Protein AF-A0A537YKY7-F1 (afdb_monomer)

Structure (mmCIF, N/CA/C/O backbone):
data_AF-A0A537YKY7-F1
#
_entry.id   AF-A0A537YKY7-F1
#
loop_
_atom_site.group_PDB
_atom_site.id
_atom_site.type_symbol
_atom_site.label_atom_id
_atom_site.label_alt_id
_atom_site.label_comp_id
_atom_site.label_asym_id
_atom_site.label_entity_id
_atom_site.label_seq_id
_atom_site.pdbx_PDB_ins_code
_atom_site.Cartn_x
_atom_site.Cartn_y
_atom_site.Cartn_z
_atom_site.occupancy
_atom_site.B_iso_or_equiv
_atom_site.auth_seq_id
_atom_site.auth_comp_id
_atom_site.auth_asym_id
_atom_site.auth_atom_id
_atom_site.pdbx_PDB_model_num
ATOM 1 N N . MET A 1 1 ? 6.673 -60.041 33.353 1.00 47.44 1 MET A N 1
ATOM 2 C CA . MET A 1 1 ? 6.990 -58.921 34.265 1.00 47.44 1 MET A CA 1
ATOM 3 C C . MET A 1 1 ? 6.409 -57.655 33.664 1.00 47.44 1 MET A C 1
ATOM 5 O O . MET A 1 1 ? 7.013 -57.055 32.786 1.00 47.44 1 MET A O 1
ATOM 9 N N . ASP A 1 2 ? 5.192 -57.338 34.095 1.00 49.44 2 ASP A N 1
ATOM 10 C CA . ASP A 1 2 ? 4.418 -56.151 33.739 1.00 49.44 2 ASP A CA 1
ATOM 11 C C . ASP A 1 2 ? 5.009 -54.864 34.317 1.00 49.44 2 ASP A C 1
ATOM 13 O O . ASP A 1 2 ? 5.257 -54.788 35.520 1.00 49.44 2 ASP A O 1
ATOM 17 N N . LYS A 1 3 ? 5.137 -53.839 33.467 1.00 57.22 3 LYS A N 1
ATOM 18 C CA . LYS A 1 3 ? 5.002 -52.399 33.770 1.00 57.22 3 LYS A CA 1
ATOM 19 C C . LYS A 1 3 ? 4.551 -51.766 32.444 1.00 57.22 3 LYS A C 1
ATOM 21 O O . LYS A 1 3 ? 5.267 -51.874 31.461 1.00 57.22 3 LYS A O 1
ATOM 26 N N . GLY A 1 4 ? 3.369 -51.193 32.265 1.00 45.91 4 GLY A N 1
ATOM 27 C CA . GLY A 1 4 ? 2.583 -50.365 33.167 1.00 45.91 4 GLY A CA 1
ATOM 28 C C . GLY A 1 4 ? 2.356 -49.023 32.457 1.00 45.91 4 GLY A C 1
ATOM 29 O O . GLY A 1 4 ? 3.301 -48.263 32.286 1.00 45.91 4 GLY A O 1
ATOM 30 N N . PHE A 1 5 ? 1.116 -48.827 31.990 1.00 51.34 5 PHE A N 1
ATOM 31 C CA . PHE A 1 5 ? 0.381 -47.610 31.577 1.00 51.34 5 PHE A CA 1
ATOM 32 C C . PHE A 1 5 ? 1.013 -46.252 32.001 1.00 51.34 5 PHE A C 1
ATOM 34 O O . PHE A 1 5 ? 1.628 -46.166 33.052 1.00 51.34 5 PHE A O 1
ATOM 41 N N . VAL A 1 6 ? 0.888 -45.125 31.278 1.00 52.56 6 VAL A N 1
ATOM 42 C CA . VAL A 1 6 ? -0.351 -44.327 31.144 1.00 52.56 6 VAL A CA 1
ATOM 43 C C . VAL A 1 6 ? -0.286 -43.392 29.918 1.00 52.56 6 VAL A C 1
ATOM 45 O O . VAL A 1 6 ? 0.578 -42.521 29.832 1.00 52.56 6 VAL A O 1
ATOM 48 N N . ARG A 1 7 ? -1.276 -43.486 29.019 1.00 58.72 7 ARG A N 1
ATOM 49 C CA . ARG A 1 7 ? -1.667 -42.397 28.102 1.00 58.72 7 ARG A CA 1
ATOM 50 C C . ARG A 1 7 ? -2.730 -41.545 28.798 1.00 58.72 7 ARG A C 1
ATOM 52 O O . ARG A 1 7 ? -3.766 -42.081 29.177 1.00 58.72 7 ARG A O 1
ATOM 59 N N . ARG A 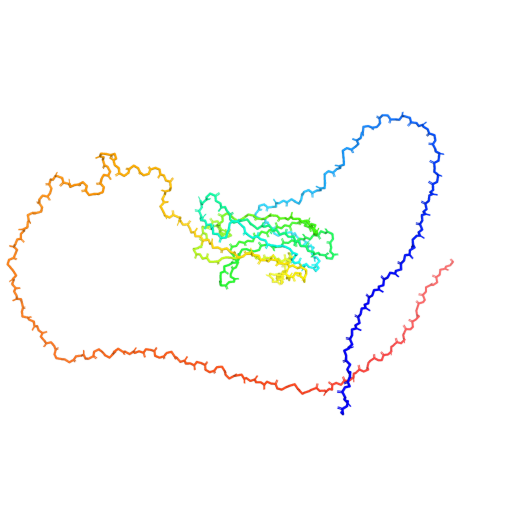1 8 ? -2.514 -40.235 28.950 1.00 59.28 8 ARG A N 1
ATOM 60 C CA . ARG A 1 8 ? -3.584 -39.300 29.341 1.00 59.28 8 ARG A CA 1
ATOM 61 C C . ARG A 1 8 ? -4.133 -38.610 28.099 1.00 59.28 8 ARG A C 1
ATOM 63 O O . ARG A 1 8 ? -3.498 -37.730 27.532 1.00 59.28 8 ARG A O 1
ATOM 70 N N . SER A 1 9 ? -5.314 -39.067 27.701 1.00 51.62 9 SER A N 1
ATOM 71 C CA . SER A 1 9 ? -6.257 -38.360 26.842 1.00 51.62 9 SER A CA 1
ATOM 72 C C . SER A 1 9 ? -7.052 -37.396 27.725 1.00 51.62 9 SER A C 1
ATOM 74 O O . SER A 1 9 ? -7.515 -37.812 28.786 1.00 51.62 9 SER A O 1
ATOM 76 N N . VAL A 1 10 ? -7.222 -36.137 27.322 1.00 57.84 10 VAL A N 1
ATOM 77 C CA . VAL A 1 10 ? -8.243 -35.254 27.908 1.00 57.84 10 VAL A CA 1
ATOM 78 C C . VAL A 1 10 ? -9.035 -34.649 26.761 1.00 57.84 10 VAL A C 1
ATOM 80 O O . VAL A 1 10 ? -8.631 -33.674 26.133 1.00 57.84 10 VAL A O 1
ATOM 83 N N . ALA A 1 11 ? -10.161 -35.301 26.487 1.00 49.81 11 ALA A N 1
ATOM 84 C CA . ALA A 1 11 ? -11.308 -34.714 25.829 1.00 49.81 11 ALA A CA 1
ATOM 85 C C . ALA A 1 11 ? -11.934 -33.686 26.784 1.00 49.81 11 ALA A C 1
ATOM 87 O O . ALA A 1 11 ? -12.179 -33.989 27.950 1.00 49.81 11 ALA A O 1
ATOM 88 N N . GLY A 1 12 ? -12.174 -32.475 26.289 1.00 46.50 12 GLY A N 1
ATOM 89 C CA . GLY A 1 12 ? -12.888 -31.416 26.995 1.00 46.50 12 GLY A CA 1
ATOM 90 C C . GLY A 1 12 ? -14.087 -30.987 26.168 1.00 46.50 12 GLY A C 1
ATOM 91 O O . GLY A 1 12 ? -14.031 -29.997 25.449 1.00 46.50 12 GLY A O 1
ATOM 92 N N . GLN A 1 13 ? -15.140 -31.793 26.236 1.00 53.16 13 GLN A N 1
ATOM 93 C CA . GLN A 1 13 ? -16.452 -31.556 25.652 1.00 53.16 13 GLN A CA 1
ATOM 94 C C . GLN A 1 13 ? -17.290 -30.808 26.696 1.00 53.16 13 GLN A C 1
ATOM 96 O O . GLN A 1 13 ? -17.612 -31.375 27.737 1.00 53.16 13 GLN A O 1
ATOM 101 N N . ILE A 1 14 ? -17.616 -29.538 26.446 1.00 55.12 14 ILE A N 1
ATOM 102 C CA . ILE A 1 14 ? -18.583 -28.783 27.254 1.00 55.12 14 ILE A CA 1
ATOM 103 C C . ILE A 1 14 ? -19.787 -28.484 26.364 1.00 55.12 14 ILE A C 1
ATOM 105 O O . ILE A 1 14 ? -19.780 -27.560 25.555 1.00 55.12 14 ILE A O 1
ATOM 109 N N . CYS A 1 15 ? -20.815 -29.313 26.524 1.00 42.81 15 CYS A N 1
ATOM 110 C CA . CYS A 1 15 ? -22.196 -28.971 26.226 1.00 42.81 15 CYS A CA 1
ATOM 111 C C . CYS A 1 15 ? -22.800 -28.368 27.499 1.00 42.81 15 CYS A C 1
ATOM 113 O O . CYS A 1 15 ? -22.857 -29.064 28.508 1.00 42.81 15 CYS A O 1
ATOM 115 N N . VAL A 1 16 ? -23.305 -27.135 27.444 1.00 52.75 16 VAL A N 1
ATOM 116 C CA . VAL A 1 16 ? -24.432 -26.712 28.287 1.00 52.75 16 VAL A CA 1
ATOM 117 C C . VAL A 1 16 ? -25.372 -25.882 27.421 1.00 52.75 16 VAL A C 1
ATOM 119 O O . VAL A 1 16 ? -24.994 -24.860 26.854 1.00 52.75 16 VAL A O 1
ATOM 122 N N . ALA A 1 17 ? -26.583 -26.407 27.290 1.00 48.34 17 ALA A N 1
ATOM 123 C CA . ALA A 1 17 ? -27.750 -25.802 26.675 1.00 48.34 17 ALA A CA 1
ATOM 124 C C . ALA A 1 17 ? -28.504 -24.907 27.677 1.00 48.34 17 ALA A C 1
ATOM 126 O O . ALA A 1 17 ? -28.376 -25.125 28.879 1.00 48.34 17 ALA A O 1
ATOM 127 N N . ALA A 1 18 ? -29.315 -23.977 27.152 1.00 49.09 18 ALA A N 1
ATOM 128 C CA . ALA A 1 18 ? -30.583 -23.416 27.678 1.00 49.09 18 ALA A CA 1
ATOM 129 C C . ALA A 1 18 ? -30.671 -21.919 27.301 1.00 49.09 18 ALA A C 1
ATOM 131 O O . ALA A 1 18 ? -29.801 -21.140 27.670 1.00 49.09 18 ALA A O 1
ATOM 132 N N . LEU A 1 19 ? -31.550 -21.480 26.393 1.00 46.75 19 LEU A N 1
ATOM 133 C CA . LEU A 1 19 ? -33.021 -21.402 26.463 1.00 46.75 19 LEU A CA 1
ATOM 134 C C . LEU A 1 19 ? -33.516 -20.263 27.370 1.00 46.75 19 LEU A C 1
ATOM 136 O O . LEU A 1 19 ? -33.753 -20.480 28.549 1.00 46.75 19 LEU A O 1
ATOM 140 N N . VAL A 1 20 ? -33.764 -19.088 26.776 1.00 48.47 20 VAL A N 1
ATOM 141 C CA . VAL A 1 20 ? -34.857 -18.186 27.182 1.00 48.47 20 VAL A CA 1
ATOM 142 C C . VAL A 1 20 ? -35.448 -17.560 25.918 1.00 48.47 20 VAL A C 1
ATOM 144 O O . VAL A 1 20 ? -34.853 -16.688 25.288 1.00 48.47 20 VAL A O 1
ATOM 147 N N . ALA A 1 21 ? -36.626 -18.051 25.545 1.00 50.59 21 ALA A N 1
ATOM 148 C CA . ALA A 1 21 ? -37.536 -17.392 24.626 1.00 50.59 21 ALA A CA 1
ATOM 149 C C . ALA A 1 21 ? -38.272 -16.281 25.389 1.00 50.59 21 ALA A C 1
ATOM 151 O O . ALA A 1 21 ? -38.875 -16.551 26.426 1.00 50.59 21 ALA A O 1
ATOM 152 N N . VAL A 1 22 ? -38.255 -15.051 24.872 1.00 56.16 22 VAL A N 1
ATOM 153 C CA . VAL A 1 22 ? -39.195 -13.999 25.285 1.00 56.16 22 VAL A CA 1
ATOM 154 C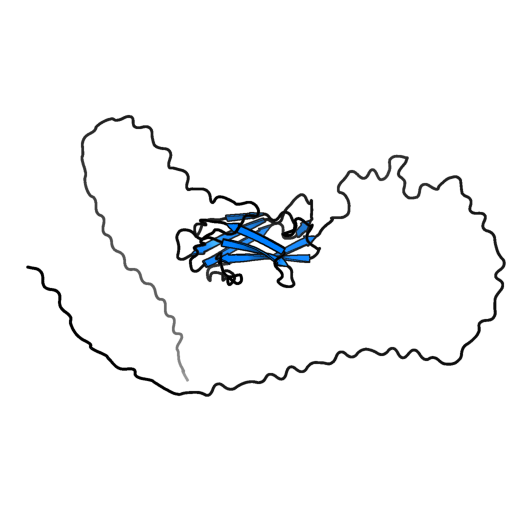 C . VAL A 1 22 ? -40.069 -13.677 24.084 1.00 56.16 22 VAL A C 1
ATOM 156 O O . VAL A 1 22 ? -39.685 -12.951 23.171 1.00 56.16 22 VAL A O 1
ATOM 159 N N . LEU A 1 23 ? -41.244 -14.299 24.097 1.00 60.06 23 LEU A N 1
ATOM 160 C CA . LEU A 1 23 ? -42.383 -14.000 23.249 1.00 60.06 23 LEU A CA 1
ATOM 161 C C . LEU A 1 23 ? -43.152 -12.856 23.923 1.00 60.06 23 LEU A C 1
ATOM 163 O O . LEU A 1 23 ? -43.828 -13.076 24.925 1.00 60.06 23 LEU A O 1
ATOM 167 N N . ALA A 1 24 ? -43.022 -11.636 23.406 1.00 55.97 24 ALA A N 1
ATOM 168 C CA . ALA A 1 24 ? -43.866 -10.515 23.804 1.00 55.97 24 ALA A CA 1
ATOM 169 C C . ALA A 1 24 ? -44.917 -10.280 22.716 1.00 55.97 24 ALA A C 1
ATOM 171 O O . ALA A 1 24 ? -44.622 -9.791 21.626 1.00 55.97 24 ALA A O 1
ATOM 172 N N . CYS A 1 25 ? -46.149 -10.671 23.033 1.00 55.62 25 CYS A N 1
ATOM 173 C CA . CYS A 1 25 ? -47.347 -10.356 22.276 1.00 55.62 25 CYS A CA 1
ATOM 174 C C . CYS A 1 25 ? -47.588 -8.842 22.301 1.00 55.62 25 CYS A C 1
ATOM 176 O O . CYS A 1 25 ? -47.938 -8.293 23.342 1.00 55.62 25 CYS A O 1
ATOM 178 N N . PHE A 1 26 ? -47.466 -8.181 21.153 1.00 51.38 26 PHE A N 1
ATOM 179 C CA . PHE A 1 26 ? -48.096 -6.884 20.926 1.00 51.38 26 PHE A CA 1
ATOM 180 C C . PHE A 1 26 ? -49.080 -7.015 19.768 1.00 51.38 26 PHE A C 1
ATOM 182 O O . PHE A 1 26 ? -48.726 -6.937 18.595 1.00 51.38 26 PHE A O 1
ATOM 189 N N . THR A 1 27 ? -50.341 -7.241 20.126 1.00 61.50 27 THR A N 1
ATOM 190 C CA . THR A 1 27 ? -51.502 -6.987 19.275 1.00 61.50 27 THR A CA 1
ATOM 191 C C . THR A 1 27 ? -51.845 -5.505 19.392 1.00 61.50 27 THR A C 1
ATOM 193 O O . THR A 1 27 ? -52.401 -5.073 20.400 1.00 61.50 27 THR A O 1
ATOM 196 N N . GLY A 1 28 ? -51.479 -4.724 18.378 1.00 55.00 28 GLY A N 1
ATOM 197 C CA . GLY A 1 28 ? -51.807 -3.306 18.255 1.00 55.00 28 GLY A CA 1
ATOM 198 C C . GLY A 1 28 ? -52.322 -3.016 16.850 1.00 55.00 28 GLY A C 1
ATOM 199 O O . GLY A 1 28 ? -51.719 -3.438 15.870 1.00 55.00 28 GLY A O 1
ATOM 200 N N . ALA A 1 29 ? -53.480 -2.366 16.792 1.00 57.38 29 ALA A N 1
ATOM 201 C CA . ALA A 1 29 ? -54.340 -2.184 15.634 1.00 57.38 29 ALA A CA 1
ATOM 202 C C . ALA A 1 29 ? -53.699 -1.464 14.434 1.00 57.38 29 ALA A C 1
ATOM 204 O O . ALA A 1 29 ? -52.799 -0.636 14.559 1.00 57.38 29 ALA A O 1
ATOM 205 N N . ALA A 1 30 ? -54.252 -1.782 13.264 1.00 53.47 30 ALA A N 1
ATOM 206 C CA . ALA A 1 30 ? -53.941 -1.213 11.968 1.00 53.47 30 ALA A CA 1
ATOM 207 C C . ALA A 1 30 ? -54.159 0.309 11.906 1.00 53.47 30 ALA A C 1
ATOM 209 O O . ALA A 1 30 ? -55.255 0.804 12.161 1.00 53.47 30 ALA A O 1
ATOM 210 N N . ALA A 1 31 ? -53.140 1.023 11.434 1.00 51.88 31 ALA A N 1
ATOM 211 C CA . ALA A 1 31 ? -53.293 2.276 10.708 1.00 51.88 31 ALA A CA 1
ATOM 212 C C . ALA A 1 31 ? -52.449 2.153 9.436 1.00 51.88 31 ALA A C 1
ATOM 214 O O . ALA A 1 31 ? -51.220 2.175 9.477 1.00 51.88 31 ALA A O 1
ATOM 215 N N . ALA A 1 32 ? -53.126 1.939 8.308 1.00 52.81 32 ALA A N 1
ATOM 216 C CA . ALA A 1 32 ? -52.511 1.923 6.994 1.00 52.81 32 ALA A CA 1
ATOM 217 C C . ALA A 1 32 ? -52.024 3.338 6.663 1.00 52.81 32 ALA A C 1
ATOM 219 O O . ALA A 1 32 ? -52.799 4.195 6.246 1.00 52.81 32 ALA A O 1
ATOM 220 N N . THR A 1 33 ? -50.731 3.580 6.856 1.00 52.78 33 THR A N 1
ATOM 221 C CA . THR A 1 33 ? -50.028 4.665 6.182 1.00 52.78 33 THR A CA 1
ATOM 222 C C . THR A 1 33 ? -49.188 4.005 5.097 1.00 52.78 33 THR A C 1
ATOM 224 O O . THR A 1 33 ? -48.351 3.140 5.354 1.00 52.78 33 THR A O 1
ATOM 227 N N . THR A 1 34 ? -49.457 4.341 3.840 1.00 52.22 34 THR A N 1
ATOM 228 C CA . THR A 1 34 ? -48.584 4.024 2.707 1.00 52.22 34 THR A CA 1
ATOM 229 C C . THR A 1 34 ? -47.321 4.877 2.827 1.00 52.22 34 THR A C 1
ATOM 231 O O . THR A 1 34 ? -47.138 5.857 2.112 1.00 52.22 34 THR A O 1
ATOM 234 N N . GLY A 1 35 ? -46.478 4.545 3.805 1.00 47.16 35 GLY A N 1
ATOM 235 C CA . GLY A 1 35 ? -45.133 5.075 3.959 1.00 47.16 35 GLY A CA 1
ATOM 236 C C . GLY A 1 35 ? -44.205 4.282 3.054 1.00 47.16 35 GLY A C 1
ATOM 237 O O . GLY A 1 35 ? -43.981 3.095 3.287 1.00 47.16 35 GLY A O 1
ATOM 238 N N . GLY A 1 36 ? -43.715 4.922 1.992 1.00 53.66 36 GLY A N 1
ATOM 239 C CA . GLY A 1 36 ? -42.747 4.331 1.075 1.00 53.66 36 GLY A CA 1
ATOM 240 C C . GLY A 1 36 ? -41.595 3.709 1.856 1.00 53.66 36 GLY A C 1
ATOM 241 O O . GLY A 1 36 ? -41.006 4.362 2.716 1.00 53.66 36 GLY A O 1
ATOM 242 N N . ALA A 1 37 ? -41.322 2.433 1.581 1.00 52.06 37 ALA A N 1
ATOM 243 C CA . ALA A 1 37 ? -40.215 1.702 2.169 1.00 52.06 37 ALA A CA 1
ATOM 244 C C . ALA A 1 37 ? -38.934 2.524 1.986 1.00 52.06 37 ALA A C 1
ATOM 246 O O . ALA A 1 37 ? -38.435 2.673 0.870 1.00 52.06 37 ALA A O 1
ATOM 247 N N . GLY A 1 38 ? -38.448 3.110 3.082 1.00 49.44 38 GLY A N 1
ATOM 248 C CA . GLY A 1 38 ? -37.191 3.833 3.096 1.00 49.44 38 GLY A CA 1
ATOM 249 C C . GLY A 1 38 ? -36.098 2.858 2.697 1.00 49.44 38 GLY A C 1
ATOM 250 O O . GLY A 1 38 ? -35.818 1.908 3.426 1.00 49.44 38 GLY A O 1
ATOM 251 N N . THR A 1 39 ? -35.523 3.066 1.515 1.00 63.47 39 THR A N 1
ATOM 252 C CA . THR A 1 39 ? -34.339 2.349 1.056 1.00 63.47 39 THR A CA 1
ATOM 253 C C . THR A 1 39 ? -33.314 2.359 2.192 1.00 63.47 39 THR A C 1
ATOM 255 O O . THR A 1 39 ? -32.975 3.453 2.653 1.00 63.47 39 THR A O 1
ATOM 258 N N . PRO A 1 40 ? -32.839 1.198 2.687 1.00 59.16 40 PRO A N 1
ATOM 259 C CA . PRO A 1 40 ? -31.813 1.170 3.717 1.00 59.16 40 PRO A CA 1
ATOM 260 C C . PRO A 1 40 ? -30.629 2.001 3.227 1.00 59.16 40 PRO A C 1
ATOM 262 O O . PRO A 1 40 ? -30.054 1.715 2.174 1.00 59.16 40 PRO A O 1
ATOM 265 N N . GLY A 1 41 ? -30.344 3.086 3.952 1.00 53.28 41 GLY A N 1
ATOM 266 C CA . GLY A 1 41 ? -29.294 4.031 3.605 1.00 53.28 41 GLY A CA 1
ATOM 267 C C . GLY A 1 41 ? -27.993 3.270 3.415 1.00 53.28 41 GLY A C 1
ATOM 268 O O . GLY A 1 41 ? -27.537 2.584 4.330 1.00 53.28 41 GLY A O 1
ATOM 269 N N . ALA A 1 42 ? -27.440 3.335 2.203 1.00 52.19 42 ALA A N 1
ATOM 270 C CA . ALA A 1 42 ? -26.174 2.703 1.885 1.00 52.19 42 ALA A CA 1
ATOM 271 C C . ALA A 1 42 ? -25.138 3.137 2.928 1.00 52.19 42 ALA A C 1
ATOM 273 O O . ALA A 1 42 ? -24.970 4.335 3.169 1.00 52.19 42 ALA A O 1
ATOM 274 N N . ALA A 1 43 ? -24.477 2.161 3.557 1.00 52.69 43 ALA A N 1
ATOM 275 C CA . ALA A 1 43 ? -23.385 2.438 4.477 1.00 52.69 43 ALA A CA 1
ATOM 276 C C . ALA A 1 43 ? -22.399 3.401 3.792 1.00 52.69 43 ALA A C 1
ATOM 278 O O . ALA A 1 43 ? -22.088 3.187 2.612 1.00 52.69 43 ALA A O 1
ATOM 279 N N . PRO A 1 44 ? -21.945 4.467 4.476 1.00 53.28 44 PRO A N 1
ATOM 280 C CA . PRO A 1 44 ? -21.063 5.457 3.882 1.00 53.28 44 PRO A CA 1
ATOM 281 C C . PRO A 1 44 ? -19.836 4.746 3.316 1.00 53.28 44 PRO A C 1
ATOM 283 O O . PRO A 1 44 ? -19.031 4.160 4.037 1.00 53.28 44 PRO A O 1
ATOM 286 N N . THR A 1 45 ? -19.715 4.744 1.990 1.00 53.25 45 THR A N 1
ATOM 287 C CA . THR A 1 45 ? -18.535 4.207 1.321 1.00 53.25 45 THR A CA 1
ATOM 288 C C . THR A 1 45 ? -17.342 5.045 1.745 1.00 53.25 45 THR A C 1
ATOM 290 O O . THR A 1 45 ? -17.369 6.264 1.557 1.00 53.25 45 THR A O 1
ATOM 293 N N . ALA A 1 46 ? -16.310 4.401 2.296 1.00 56.31 46 ALA A N 1
ATOM 294 C CA . ALA A 1 46 ? -15.067 5.058 2.679 1.00 56.31 46 ALA A CA 1
ATOM 295 C C . ALA A 1 46 ? -14.601 5.980 1.543 1.00 56.31 46 ALA A C 1
ATOM 297 O O . ALA A 1 46 ? -14.389 5.539 0.406 1.00 56.31 46 ALA A O 1
ATOM 298 N N . LYS A 1 47 ? -14.500 7.280 1.836 1.00 56.16 47 LYS A N 1
ATOM 299 C CA . LYS A 1 47 ? -14.144 8.295 0.847 1.00 56.16 47 LYS A CA 1
ATOM 300 C C . LYS A 1 47 ? -12.685 8.067 0.459 1.00 56.16 47 LYS A C 1
ATOM 302 O O . LYS A 1 47 ? -11.760 8.397 1.193 1.00 56.16 47 LYS A O 1
ATOM 307 N N . GLY A 1 48 ? -12.468 7.412 -0.678 1.00 45.38 48 GLY A N 1
ATOM 308 C CA . GLY A 1 48 ? -11.128 7.123 -1.165 1.00 45.38 48 GLY A CA 1
ATOM 309 C C . GLY A 1 48 ? -10.446 8.409 -1.619 1.00 45.38 48 GLY A C 1
ATOM 310 O O . GLY A 1 48 ? -10.694 8.854 -2.734 1.00 45.38 48 GLY A O 1
ATOM 311 N N . SER A 1 49 ? -9.570 8.988 -0.797 1.00 41.66 49 SER A N 1
ATOM 312 C CA . SER A 1 49 ? -8.743 10.110 -1.248 1.00 41.66 49 SER A CA 1
ATOM 313 C C . SER A 1 49 ? -7.709 9.628 -2.283 1.00 41.66 49 SER A C 1
ATOM 315 O O . SER A 1 49 ? -6.920 8.722 -1.985 1.00 41.66 49 SER A O 1
ATOM 317 N N . PRO A 1 50 ? -7.661 10.172 -3.511 1.00 53.41 50 PRO A N 1
ATOM 318 C CA . PRO A 1 50 ? -6.414 10.151 -4.276 1.00 53.41 50 PRO A CA 1
ATOM 319 C C . PRO A 1 50 ? -5.352 10.888 -3.449 1.00 53.41 50 PRO A C 1
ATOM 321 O O . PRO A 1 50 ? -5.735 11.822 -2.755 1.00 53.41 50 PRO A O 1
ATOM 324 N N . ASP A 1 51 ? -4.089 10.434 -3.467 1.00 62.25 51 ASP A N 1
ATOM 325 C CA . ASP A 1 51 ? -2.891 11.107 -2.913 1.00 62.25 51 ASP A CA 1
ATOM 326 C C . ASP A 1 51 ? -3.201 12.343 -2.042 1.00 62.25 51 ASP A C 1
ATOM 328 O O . ASP A 1 51 ? -3.094 13.482 -2.489 1.00 62.25 51 ASP A O 1
ATOM 332 N N . GLY A 1 52 ? -3.728 12.105 -0.837 1.00 64.94 52 GLY A N 1
ATOM 333 C CA . GLY A 1 52 ? -4.323 13.152 -0.006 1.00 64.94 52 GLY A CA 1
ATOM 334 C C . GLY A 1 52 ? -3.313 13.796 0.935 1.00 64.94 52 GLY A C 1
ATOM 335 O O . GLY A 1 52 ? -2.226 13.265 1.152 1.00 64.94 52 GLY A O 1
ATOM 336 N N . ALA A 1 53 ? -3.691 14.922 1.536 1.00 82.31 53 ALA A N 1
ATOM 337 C CA . ALA A 1 53 ? -3.037 15.402 2.748 1.00 82.31 53 ALA A CA 1
ATOM 338 C C . ALA A 1 53 ? -3.435 14.507 3.940 1.00 82.31 53 ALA A C 1
ATOM 340 O O . ALA A 1 53 ? -4.516 13.911 3.909 1.00 82.31 53 ALA A O 1
ATOM 341 N N . PRO A 1 54 ? -2.601 14.401 4.987 1.00 87.62 54 PRO A N 1
ATOM 342 C CA . PRO A 1 54 ? -3.024 13.773 6.233 1.00 87.62 54 PRO A CA 1
ATOM 343 C C . PRO A 1 54 ? -4.224 14.524 6.832 1.00 87.62 54 PRO A C 1
ATOM 345 O O . PRO A 1 54 ? -4.250 15.756 6.821 1.00 87.62 54 PRO A O 1
ATOM 348 N N . ALA A 1 55 ? -5.178 13.790 7.411 1.00 86.75 55 ALA A N 1
ATOM 349 C CA . ALA A 1 55 ? -6.207 14.354 8.288 1.00 86.75 55 ALA A CA 1
ATOM 350 C C . ALA A 1 55 ? -5.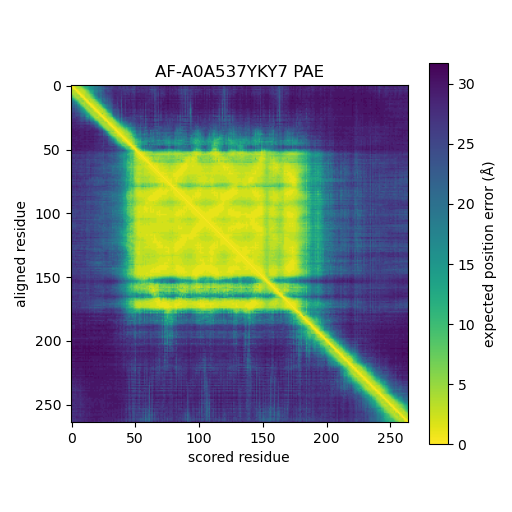603 15.294 9.352 1.00 86.75 55 ALA A C 1
ATOM 352 O O . ALA A 1 55 ? -4.557 14.995 9.937 1.00 86.75 55 ALA A O 1
ATOM 353 N N . ALA A 1 56 ? -6.283 16.407 9.641 1.00 86.69 56 ALA A N 1
ATOM 354 C CA . ALA A 1 56 ? -5.815 17.416 10.599 1.00 86.69 56 ALA A CA 1
ATOM 355 C C . ALA A 1 56 ? -5.775 16.909 12.053 1.00 86.69 56 ALA A C 1
ATOM 357 O O . ALA A 1 56 ? -5.046 17.440 12.889 1.00 86.69 56 ALA A O 1
ATOM 358 N N . SER A 1 57 ? -6.573 15.894 12.377 1.00 88.50 57 SER A N 1
ATOM 359 C CA . SER A 1 57 ? -6.648 15.286 13.708 1.00 88.50 57 SER A CA 1
ATOM 360 C C . SER A 1 57 ? -6.914 13.791 13.555 1.00 88.50 57 SER A C 1
ATOM 362 O O . SER A 1 57 ? -8.056 13.366 13.705 1.00 88.50 57 SER A O 1
ATOM 364 N N . PRO A 1 58 ? -5.888 13.000 13.189 1.00 90.94 58 PRO A N 1
ATOM 365 C CA . PRO A 1 58 ? -6.082 11.586 12.919 1.00 90.94 58 PRO A CA 1
ATOM 366 C C . PRO A 1 58 ? -6.500 10.826 14.172 1.00 90.94 58 PRO A C 1
ATOM 368 O O . PRO A 1 58 ? -5.909 11.000 15.240 1.00 90.94 58 PRO A O 1
ATOM 371 N N . SER A 1 59 ? -7.468 9.931 14.013 1.00 90.81 59 SER A N 1
ATOM 372 C CA . SER A 1 59 ? -7.919 9.008 15.048 1.00 90.81 59 SER A CA 1
ATOM 373 C C . SER A 1 59 ? -7.785 7.574 14.558 1.00 90.81 59 SER A C 1
ATOM 375 O O . SER A 1 59 ? -8.345 7.200 13.533 1.00 90.81 59 SER A O 1
ATOM 377 N N . ALA A 1 60 ? -7.053 6.745 15.296 1.00 91.00 60 ALA A N 1
ATOM 378 C CA . ALA A 1 60 ? -6.952 5.323 15.001 1.00 91.00 60 ALA A CA 1
ATOM 379 C C . ALA A 1 60 ? -6.675 4.509 16.268 1.00 91.00 60 ALA A C 1
ATOM 381 O O . ALA A 1 60 ? -5.871 4.893 17.122 1.00 91.00 60 ALA A O 1
ATOM 382 N N . GLY A 1 61 ? -7.344 3.360 16.366 1.00 89.31 61 GLY A N 1
ATOM 383 C CA . GLY A 1 61 ? -7.225 2.445 17.490 1.00 89.31 61 GLY A CA 1
ATOM 384 C C . GLY A 1 61 ? -5.988 1.559 17.382 1.00 89.31 61 GLY A C 1
ATOM 385 O O . GLY A 1 61 ? -5.102 1.747 16.544 1.00 89.31 61 GLY A O 1
ATOM 386 N N . ALA A 1 62 ? -5.938 0.522 18.217 1.00 91.31 62 ALA A N 1
ATOM 387 C CA . ALA A 1 62 ? -4.950 -0.533 18.039 1.00 91.31 62 ALA A CA 1
ATOM 388 C C . ALA A 1 62 ? -5.309 -1.357 16.793 1.00 91.31 62 ALA A C 1
ATOM 390 O O . ALA A 1 62 ? -6.201 -2.202 16.844 1.00 91.31 62 ALA A O 1
ATOM 391 N N . ILE A 1 63 ? -4.614 -1.115 15.678 1.00 94.44 63 ILE A N 1
ATOM 392 C CA . ILE A 1 63 ? -4.895 -1.808 14.416 1.00 94.44 63 ILE A CA 1
ATOM 393 C C . ILE A 1 63 ? -4.079 -3.095 14.252 1.00 94.44 63 ILE A C 1
ATOM 395 O O . ILE A 1 63 ? -2.884 -3.166 14.567 1.00 94.44 63 ILE A O 1
ATOM 399 N N . SER A 1 64 ? -4.714 -4.107 13.671 1.00 95.06 64 SER A N 1
ATOM 400 C CA . SER A 1 64 ? -4.061 -5.327 13.200 1.00 95.06 64 SER A CA 1
ATOM 401 C C . SER A 1 64 ? -4.548 -5.697 11.803 1.00 95.06 64 SER A C 1
ATOM 403 O O . SER A 1 64 ? -5.688 -5.431 11.432 1.00 95.06 64 SER A O 1
ATOM 405 N N . LEU A 1 65 ? -3.668 -6.281 10.996 1.00 95.56 65 LEU A N 1
ATOM 406 C CA . LEU A 1 65 ? -3.972 -6.651 9.622 1.00 95.56 65 LEU A CA 1
ATOM 407 C C . LEU A 1 65 ? -4.518 -8.080 9.581 1.00 95.56 65 LEU A C 1
ATOM 409 O O . LEU A 1 65 ? -3.770 -9.036 9.808 1.00 95.56 65 LEU A O 1
ATOM 413 N N . VAL A 1 66 ? -5.810 -8.211 9.284 1.00 95.38 66 VAL A N 1
ATOM 414 C CA . VAL A 1 66 ? -6.504 -9.502 9.155 1.00 95.38 66 VAL A CA 1
ATOM 415 C C . VAL A 1 66 ? -6.161 -10.131 7.809 1.00 95.38 66 VAL A C 1
ATOM 417 O O . VAL A 1 66 ? -5.698 -11.272 7.742 1.00 95.38 66 VAL A O 1
ATOM 420 N N . ALA A 1 67 ? -6.290 -9.350 6.736 1.00 94.94 67 ALA A N 1
ATOM 421 C CA . ALA A 1 67 ? -5.991 -9.770 5.374 1.00 94.94 67 ALA A CA 1
ATOM 422 C C . ALA A 1 67 ? -5.265 -8.663 4.603 1.00 94.94 67 ALA A C 1
ATOM 424 O O . ALA A 1 67 ? -5.488 -7.474 4.832 1.00 94.94 67 ALA A O 1
ATOM 425 N N . GLY A 1 68 ? -4.396 -9.053 3.671 1.00 95.75 68 GLY A N 1
ATOM 426 C CA . GLY A 1 68 ? -3.665 -8.111 2.830 1.00 95.75 68 GLY A CA 1
ATOM 427 C C . GLY A 1 68 ? -3.037 -8.794 1.622 1.00 95.75 68 GLY A C 1
ATOM 428 O O . GLY A 1 68 ? -2.167 -9.655 1.768 1.00 95.75 68 GLY A O 1
ATOM 429 N N . ALA A 1 69 ? -3.445 -8.397 0.421 1.00 96.50 69 ALA A N 1
ATOM 430 C CA . ALA A 1 69 ? -2.950 -8.967 -0.823 1.00 96.50 69 ALA A CA 1
ATOM 431 C C . ALA A 1 69 ? -2.738 -7.896 -1.895 1.00 96.50 69 ALA A C 1
ATOM 433 O O . ALA A 1 69 ? -3.611 -7.068 -2.160 1.00 96.50 69 ALA A O 1
ATOM 434 N N . THR A 1 70 ? -1.582 -7.958 -2.551 1.00 97.50 70 THR A N 1
ATOM 435 C CA . THR A 1 70 ? -1.235 -7.103 -3.685 1.00 97.50 70 THR A CA 1
ATOM 436 C C . THR A 1 70 ? -1.361 -7.865 -5.000 1.00 97.50 70 THR A C 1
ATOM 438 O O . THR A 1 70 ? -0.796 -8.950 -5.159 1.00 97.50 70 THR A O 1
ATOM 441 N N . SER A 1 71 ? -2.047 -7.266 -5.975 1.00 96.62 71 SER A N 1
ATOM 442 C CA . SER A 1 71 ? -2.169 -7.787 -7.338 1.00 96.62 71 SER A CA 1
ATOM 443 C C . SER A 1 71 ? -2.019 -6.669 -8.381 1.00 96.62 71 SER A C 1
ATOM 445 O O . SER A 1 71 ? -2.624 -5.613 -8.202 1.00 96.62 71 SER A O 1
ATOM 447 N N . PRO A 1 72 ? -1.257 -6.873 -9.473 1.00 96.81 72 PRO A N 1
ATOM 448 C CA . PRO A 1 72 ? -0.419 -8.040 -9.752 1.00 96.81 72 PRO A CA 1
ATOM 449 C C . PRO A 1 72 ? 0.869 -8.046 -8.904 1.00 96.81 72 PRO A C 1
ATOM 451 O O . PRO A 1 72 ? 1.309 -7.014 -8.405 1.00 96.81 72 PRO A O 1
ATOM 454 N N . ARG A 1 73 ? 1.533 -9.207 -8.790 1.00 96.56 73 ARG A N 1
ATOM 455 C CA . ARG A 1 73 ? 2.849 -9.321 -8.115 1.00 96.56 73 ARG A CA 1
ATOM 456 C C . ARG A 1 73 ? 4.011 -8.750 -8.935 1.00 96.56 73 ARG A C 1
ATOM 458 O O . ARG A 1 73 ? 5.119 -8.621 -8.419 1.00 96.56 73 ARG A O 1
ATOM 465 N N . LYS A 1 74 ? 3.762 -8.444 -10.207 1.00 95.94 74 LYS A N 1
ATOM 466 C CA . LYS A 1 74 ? 4.689 -7.821 -11.150 1.00 95.94 74 LYS A CA 1
ATOM 467 C C . LYS A 1 74 ? 3.919 -6.794 -11.971 1.00 95.94 74 LYS A C 1
ATOM 469 O O . LYS A 1 74 ? 2.908 -7.150 -12.572 1.00 95.94 74 LYS A O 1
ATOM 474 N N . SER A 1 75 ? 4.403 -5.563 -12.017 1.00 95.50 75 SER A N 1
ATOM 475 C CA . SER A 1 75 ? 3.800 -4.473 -12.785 1.00 95.50 75 SER A CA 1
ATOM 476 C C . SER A 1 75 ? 4.858 -3.649 -13.506 1.00 95.50 75 SER A C 1
ATOM 478 O O . SER A 1 75 ? 6.043 -3.695 -13.164 1.00 95.50 75 SER A O 1
ATOM 480 N N . PHE A 1 76 ? 4.403 -2.869 -14.481 1.00 94.00 76 PHE A N 1
ATOM 481 C CA . PHE A 1 76 ? 5.237 -1.973 -15.267 1.00 94.00 76 PHE A CA 1
ATOM 482 C C . PHE A 1 76 ? 4.656 -0.560 -15.231 1.00 94.00 76 PHE A C 1
ATOM 484 O O . PHE A 1 76 ? 3.434 -0.408 -15.173 1.00 94.00 76 PHE A O 1
ATOM 491 N N . TYR A 1 77 ? 5.508 0.457 -15.278 1.00 93.31 77 TYR A N 1
ATOM 492 C CA . TYR A 1 77 ? 5.087 1.836 -15.477 1.00 93.31 77 TYR A CA 1
ATOM 493 C C . TYR A 1 77 ? 4.418 1.958 -16.852 1.00 93.31 77 TYR A C 1
ATOM 495 O O . TYR A 1 77 ? 4.901 1.392 -17.832 1.00 93.31 77 TYR A O 1
ATOM 503 N N . PHE A 1 78 ? 3.254 2.611 -16.903 1.00 86.88 78 PHE A N 1
ATOM 504 C CA . PHE A 1 78 ? 2.342 2.602 -18.061 1.00 86.88 78 PHE A CA 1
ATOM 505 C C . PHE A 1 78 ? 1.900 1.208 -18.553 1.00 86.88 78 PHE A C 1
ATOM 507 O O . PHE A 1 78 ? 1.376 1.067 -19.656 1.00 86.88 78 PHE A O 1
ATOM 514 N N . GLY A 1 79 ? 2.073 0.159 -17.745 1.00 87.19 79 GLY A N 1
ATOM 515 C CA . GLY A 1 79 ? 1.530 -1.159 -18.053 1.00 87.19 79 GLY A CA 1
ATOM 516 C C . GLY A 1 79 ? 0.008 -1.214 -17.886 1.00 87.19 79 GLY A C 1
ATOM 517 O O . GLY A 1 79 ? -0.586 -0.421 -17.162 1.00 87.19 79 GLY A O 1
ATOM 518 N N . TYR A 1 80 ? -0.625 -2.231 -18.479 1.00 86.31 80 TYR A N 1
ATOM 519 C CA . TYR A 1 80 ? -2.079 -2.448 -18.389 1.00 86.31 80 TYR A CA 1
ATOM 520 C C . TYR A 1 80 ? -2.589 -2.693 -16.953 1.00 86.31 80 TYR A C 1
ATOM 522 O O . TYR A 1 80 ? -3.767 -2.507 -16.659 1.00 86.31 80 TYR A O 1
ATOM 530 N N . ARG A 1 81 ? -1.720 -3.159 -16.043 1.00 91.81 81 ARG A N 1
ATOM 531 C CA . ARG A 1 81 ? -2.092 -3.526 -14.668 1.00 91.81 81 ARG A CA 1
ATOM 532 C C . ARG A 1 81 ? -1.240 -2.786 -13.646 1.00 91.81 81 ARG A C 1
ATOM 534 O O . ARG A 1 81 ? -0.041 -3.040 -13.526 1.00 91.81 81 ARG A O 1
ATOM 541 N N . TYR A 1 82 ? -1.899 -1.941 -12.864 1.00 94.44 82 TYR A N 1
ATOM 542 C CA . TYR A 1 82 ? -1.318 -1.239 -11.724 1.00 94.44 82 TYR A CA 1
ATOM 543 C C . TYR A 1 82 ? -1.315 -2.114 -10.465 1.00 94.44 82 TYR A C 1
ATOM 545 O O . TYR A 1 82 ? -2.287 -2.846 -10.250 1.00 94.44 82 TYR A O 1
ATOM 553 N N . PRO A 1 83 ? -0.286 -2.022 -9.605 1.00 96.88 83 PRO A N 1
ATOM 554 C CA . PRO A 1 83 ? -0.320 -2.601 -8.268 1.00 96.88 83 PRO A CA 1
ATOM 555 C C . PRO A 1 83 ? -1.530 -2.103 -7.482 1.00 96.88 83 PRO A C 1
ATOM 557 O O . PRO A 1 83 ? -1.687 -0.906 -7.234 1.00 96.88 83 PRO A O 1
ATOM 560 N N . ARG A 1 84 ? -2.380 -3.037 -7.067 1.00 97.50 84 ARG A N 1
ATOM 561 C CA . ARG A 1 84 ? -3.521 -2.787 -6.194 1.00 97.50 84 ARG A CA 1
ATOM 562 C C . ARG A 1 84 ? -3.386 -3.622 -4.934 1.00 97.50 84 ARG A C 1
ATOM 564 O O . ARG A 1 84 ? -3.322 -4.848 -5.008 1.00 97.50 84 ARG A O 1
ATOM 571 N N . LEU A 1 85 ? -3.388 -2.951 -3.794 1.00 97.38 85 LEU A N 1
ATOM 572 C CA . LEU A 1 85 ? -3.540 -3.548 -2.480 1.00 97.38 85 LEU A CA 1
ATOM 573 C C . LEU A 1 85 ? -5.032 -3.711 -2.178 1.00 97.38 85 LEU A C 1
ATOM 575 O O . LEU A 1 85 ? -5.794 -2.759 -2.324 1.00 97.38 85 LEU A O 1
ATOM 579 N N . SER A 1 86 ? -5.432 -4.902 -1.744 1.00 96.94 86 SER A N 1
ATOM 580 C CA . SER A 1 86 ? -6.714 -5.153 -1.071 1.00 96.94 86 SER A CA 1
ATOM 581 C C . SER A 1 86 ? -6.413 -5.600 0.357 1.00 96.94 86 SER A C 1
ATOM 583 O O . SER A 1 86 ? -5.516 -6.426 0.552 1.00 96.94 86 SER A O 1
ATOM 585 N N . TYR A 1 87 ? -7.075 -5.014 1.350 1.00 96.38 87 TYR A N 1
ATOM 586 C CA . TYR A 1 87 ? -6.747 -5.225 2.758 1.00 96.38 87 TYR A CA 1
ATOM 587 C C . TYR A 1 87 ? -7.974 -5.130 3.664 1.00 96.38 87 TYR A C 1
ATOM 589 O O . TYR A 1 87 ? -8.924 -4.418 3.356 1.00 96.38 87 TYR A O 1
ATOM 597 N N . THR A 1 88 ? -7.904 -5.809 4.806 1.00 96.69 88 THR A N 1
ATOM 598 C CA . THR A 1 88 ? -8.908 -5.764 5.875 1.00 96.69 88 THR A CA 1
ATOM 599 C C . THR A 1 88 ? -8.183 -5.617 7.204 1.00 96.69 88 THR A C 1
ATOM 601 O O . THR A 1 88 ? -7.243 -6.370 7.486 1.00 96.69 88 THR A O 1
ATOM 604 N N . ILE A 1 89 ? -8.604 -4.648 8.012 1.00 96.12 89 ILE A N 1
ATOM 605 C CA . ILE A 1 89 ? -8.048 -4.399 9.345 1.00 96.12 89 ILE A CA 1
ATOM 606 C C . ILE A 1 89 ? -9.031 -4.842 10.426 1.00 96.12 89 ILE A C 1
ATOM 608 O O . ILE A 1 89 ? -10.232 -4.753 10.227 1.00 96.12 89 ILE A O 1
ATOM 612 N N . ALA A 1 90 ? -8.517 -5.254 11.576 1.00 95.88 90 ALA A N 1
ATOM 613 C CA . ALA A 1 90 ? -9.268 -5.294 12.824 1.00 95.88 90 ALA A CA 1
ATOM 614 C C . ALA A 1 90 ? -8.785 -4.138 13.706 1.00 95.88 90 ALA A C 1
ATOM 616 O O . ALA A 1 90 ? -7.588 -3.826 13.715 1.00 95.88 90 ALA A O 1
ATOM 617 N N . SER A 1 91 ? -9.704 -3.508 14.434 1.00 95.12 91 SER A N 1
ATOM 618 C CA . SER A 1 91 ? -9.413 -2.371 15.307 1.00 95.12 91 SER A CA 1
ATOM 619 C C . SER A 1 91 ? -10.307 -2.374 16.544 1.00 95.12 91 SER A C 1
ATOM 621 O O . SER A 1 91 ? -11.371 -2.986 16.559 1.00 95.12 91 SER A O 1
ATOM 623 N N . THR A 1 92 ? -9.872 -1.659 17.578 1.00 94.38 92 THR A N 1
ATOM 624 C CA . THR A 1 92 ? -10.667 -1.348 18.773 1.00 94.38 92 THR A CA 1
ATOM 625 C C . THR A 1 92 ? -11.610 -0.157 18.577 1.00 94.38 92 THR A C 1
ATOM 627 O O . THR A 1 92 ? -12.405 0.130 19.465 1.00 94.38 92 THR A O 1
ATOM 630 N N . GLN A 1 93 ? -11.497 0.570 17.460 1.00 94.94 93 GLN A N 1
ATOM 631 C CA . GLN A 1 93 ? -12.361 1.701 17.108 1.00 94.94 93 GLN A CA 1
ATOM 632 C C . GLN A 1 93 ? -13.236 1.375 15.895 1.00 94.94 93 GLN A C 1
ATOM 634 O O . GLN A 1 93 ? -12.810 0.646 14.995 1.00 94.94 93 GLN A O 1
ATOM 639 N N . ALA A 1 94 ? -14.433 1.971 15.864 1.00 95.06 94 ALA A N 1
ATOM 640 C CA . ALA A 1 94 ? -15.388 1.832 14.764 1.00 95.06 94 ALA A CA 1
ATOM 641 C C . ALA A 1 94 ? -14.880 2.445 13.449 1.00 95.06 94 ALA A C 1
ATOM 643 O O . ALA A 1 94 ? -15.183 1.931 12.380 1.00 95.06 94 ALA A O 1
ATOM 644 N N . GLU A 1 95 ? -14.075 3.504 13.530 1.00 94.81 95 GLU A N 1
ATOM 645 C CA . GLU A 1 95 ? -13.516 4.228 12.390 1.00 94.81 95 GLU A CA 1
ATOM 646 C C . GLU A 1 95 ? -12.040 4.534 12.658 1.00 94.81 95 GLU A C 1
ATOM 648 O O . GLU A 1 95 ? -11.650 4.781 13.802 1.00 94.81 95 GLU A O 1
ATOM 653 N N . ASN A 1 96 ? -11.205 4.434 11.620 1.00 95.31 96 ASN A N 1
ATOM 654 C CA . ASN A 1 96 ? -9.754 4.546 11.745 1.00 95.31 96 ASN A CA 1
ATOM 655 C C . ASN A 1 96 ? -9.157 5.330 10.578 1.00 95.31 96 ASN A C 1
ATOM 657 O O . ASN A 1 96 ? -9.390 4.996 9.415 1.00 95.31 96 ASN A O 1
ATOM 661 N N . ASP A 1 97 ? -8.293 6.282 10.897 1.00 95.06 97 ASP A N 1
ATOM 662 C CA . ASP A 1 97 ? -7.492 7.006 9.924 1.00 95.06 97 ASP A CA 1
ATOM 663 C C . ASP A 1 97 ? -6.179 6.263 9.695 1.00 95.06 97 ASP A C 1
ATOM 665 O O . ASP A 1 97 ? -5.402 5.999 10.618 1.00 95.06 97 ASP A O 1
ATOM 669 N N . LEU A 1 98 ? -5.932 5.877 8.449 1.00 95.19 98 LEU A N 1
ATOM 670 C CA . LEU A 1 98 ? -4.815 5.036 8.052 1.00 95.19 98 LEU A CA 1
ATOM 671 C C . LEU A 1 98 ? -3.868 5.775 7.118 1.00 95.19 98 LEU A C 1
ATOM 673 O O . LEU A 1 98 ? -4.275 6.469 6.186 1.00 95.19 98 LEU A O 1
ATOM 677 N N . GLN A 1 99 ? -2.587 5.497 7.317 1.00 95.12 99 GLN A N 1
ATOM 678 C CA . GLN A 1 99 ? -1.514 5.807 6.393 1.00 95.12 99 GLN A CA 1
ATOM 679 C C . GLN A 1 99 ? -1.076 4.517 5.692 1.00 95.12 99 GLN A C 1
ATOM 681 O O . GLN A 1 99 ? -0.792 3.502 6.332 1.00 95.12 99 GLN A O 1
ATOM 686 N N . ILE A 1 100 ? -1.021 4.546 4.364 1.00 95.69 100 ILE A N 1
ATOM 687 C CA . ILE A 1 100 ? -0.564 3.434 3.535 1.00 95.69 100 ILE A CA 1
ATOM 688 C C . ILE A 1 100 ? 0.646 3.900 2.732 1.00 95.69 100 ILE A C 1
ATOM 690 O O . ILE A 1 100 ? 0.514 4.667 1.783 1.00 95.69 100 ILE A O 1
ATOM 694 N N . ASP A 1 101 ? 1.823 3.403 3.086 1.00 96.06 101 ASP A N 1
ATOM 695 C CA . ASP A 1 101 ? 3.071 3.721 2.404 1.00 96.06 101 ASP A CA 1
ATOM 696 C C . ASP A 1 101 ? 3.421 2.658 1.364 1.00 96.06 101 ASP A C 1
ATOM 698 O O . ASP A 1 101 ? 3.295 1.454 1.597 1.00 96.06 101 ASP A O 1
ATOM 702 N N . VAL A 1 102 ? 3.953 3.100 0.233 1.00 96.94 102 VAL A N 1
ATOM 703 C CA . VAL A 1 102 ? 4.696 2.263 -0.705 1.00 96.94 102 VAL A CA 1
ATOM 704 C C . VAL A 1 102 ? 6.166 2.386 -0.345 1.00 96.94 102 VAL A C 1
ATOM 706 O O . VAL A 1 102 ? 6.759 3.450 -0.518 1.00 96.94 102 VAL A O 1
ATOM 709 N N . VAL A 1 103 ? 6.761 1.302 0.146 1.00 97.44 103 VAL A N 1
ATOM 710 C CA . VAL A 1 103 ? 8.177 1.266 0.527 1.00 97.44 103 VAL A CA 1
ATOM 711 C C . VAL A 1 103 ? 8.992 0.450 -0.465 1.00 97.44 103 VAL A C 1
ATOM 713 O O . VAL A 1 103 ? 8.520 -0.564 -0.985 1.00 97.44 103 VAL A O 1
ATOM 716 N N . ASN A 1 104 ? 10.219 0.885 -0.738 1.00 97.88 104 ASN A N 1
ATOM 717 C CA . ASN A 1 104 ? 11.166 0.119 -1.545 1.00 97.88 104 ASN A CA 1
ATOM 718 C C . ASN A 1 104 ? 11.921 -0.925 -0.694 1.00 97.88 104 ASN A C 1
ATOM 720 O O . ASN A 1 104 ? 11.749 -1.020 0.521 1.00 97.88 104 ASN A O 1
ATOM 724 N N . SER A 1 105 ? 12.796 -1.715 -1.323 1.00 97.00 105 SER A N 1
ATOM 725 C CA . SER A 1 105 ? 13.597 -2.734 -0.627 1.00 97.00 105 SER A CA 1
ATOM 726 C C . SER A 1 105 ? 14.613 -2.185 0.384 1.00 97.00 105 SER A C 1
ATOM 728 O O . SER A 1 105 ? 15.115 -2.960 1.192 1.00 97.00 105 SER A O 1
ATOM 730 N N . ALA A 1 106 ? 14.942 -0.891 0.325 1.00 96.50 106 ALA A N 1
ATOM 731 C CA . ALA A 1 106 ? 15.779 -0.217 1.319 1.00 96.50 106 ALA A CA 1
ATOM 732 C C . ALA A 1 106 ? 14.965 0.283 2.530 1.00 96.50 106 ALA A C 1
ATOM 734 O O . ALA A 1 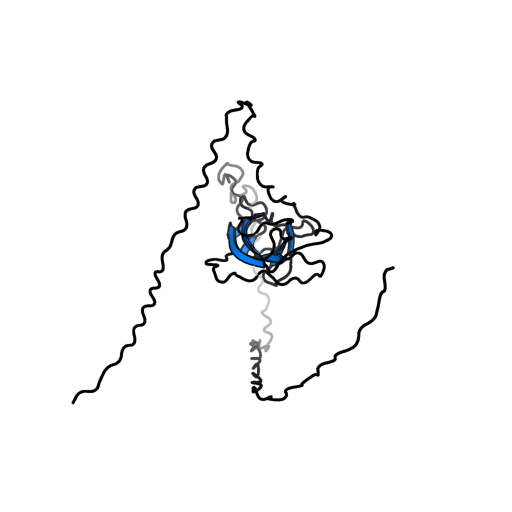106 ? 15.550 0.716 3.518 1.00 96.50 106 ALA A O 1
ATOM 735 N N . GLY A 1 107 ? 13.631 0.188 2.480 1.00 95.12 107 GLY A N 1
ATOM 736 C CA . GLY A 1 107 ? 12.726 0.688 3.516 1.00 95.12 107 GLY A CA 1
ATOM 737 C C . GLY A 1 107 ? 12.348 2.162 3.355 1.00 95.12 107 GLY A C 1
ATOM 738 O O . GLY A 1 107 ? 11.688 2.710 4.234 1.00 95.12 107 GLY A O 1
ATOM 739 N N . GLU A 1 108 ? 12.736 2.800 2.250 1.00 95.81 108 GLU A N 1
ATOM 740 C CA . GLU A 1 108 ? 12.407 4.199 1.970 1.00 95.81 108 GLU A CA 1
ATOM 741 C C . GLU A 1 108 ? 10.964 4.307 1.467 1.00 95.81 108 GLU A C 1
ATOM 743 O O . GLU A 1 108 ? 10.530 3.508 0.628 1.00 95.81 108 GLU A O 1
ATOM 748 N N . VAL A 1 109 ? 10.231 5.304 1.968 1.00 95.69 109 VAL A N 1
ATOM 749 C CA . VAL A 1 109 ? 8.866 5.617 1.529 1.00 95.69 109 VAL A CA 1
ATOM 750 C C . VAL A 1 109 ? 8.931 6.365 0.202 1.00 95.69 109 VAL A C 1
ATOM 752 O O . VAL A 1 109 ? 9.614 7.374 0.077 1.00 95.69 109 VAL A O 1
ATOM 755 N N . VAL A 1 110 ? 8.222 5.846 -0.794 1.00 96.38 110 VAL A N 1
ATOM 756 C CA . VAL A 1 110 ? 8.221 6.355 -2.174 1.00 96.38 110 VAL A CA 1
ATOM 757 C C . VAL A 1 110 ? 6.915 7.070 -2.494 1.00 96.38 110 VAL A C 1
ATOM 759 O O . VAL A 1 110 ? 6.889 7.990 -3.308 1.00 96.38 110 VAL A O 1
ATOM 762 N N . LYS A 1 111 ? 5.826 6.634 -1.862 1.00 95.31 111 LYS A N 1
ATOM 763 C CA . LYS A 1 111 ? 4.496 7.223 -1.978 1.00 95.31 111 LYS A CA 1
ATOM 764 C C . LYS A 1 111 ? 3.722 6.939 -0.699 1.00 95.31 111 LYS A C 1
ATOM 766 O O . LYS A 1 111 ? 3.877 5.856 -0.136 1.00 95.31 111 LYS A O 1
ATOM 771 N N . THR A 1 112 ? 2.865 7.864 -0.296 1.00 94.81 112 THR A N 1
ATOM 772 C CA . THR A 1 112 ? 1.969 7.700 0.848 1.00 94.81 112 THR A CA 1
ATOM 773 C C . THR A 1 112 ? 0.539 7.992 0.419 1.00 94.81 112 THR A C 1
ATOM 775 O O . THR A 1 112 ? 0.287 8.940 -0.321 1.00 94.81 112 THR A O 1
ATOM 778 N N . PHE A 1 113 ? -0.388 7.167 0.891 1.00 94.62 113 PHE A N 1
ATOM 779 C CA . PHE A 1 113 ? -1.824 7.350 0.747 1.00 94.62 113 PHE A CA 1
ATOM 780 C C . PHE A 1 113 ? -2.449 7.497 2.129 1.00 94.62 113 PHE A C 1
ATOM 782 O O . PHE A 1 113 ? -2.071 6.779 3.054 1.00 94.62 113 PHE A O 1
ATOM 789 N N . TYR A 1 114 ? -3.456 8.356 2.237 1.00 93.81 114 TYR A N 1
ATOM 790 C CA . TYR A 1 114 ? -4.254 8.502 3.449 1.00 93.81 114 TYR A CA 1
ATOM 791 C C . TYR A 1 114 ? -5.679 8.007 3.209 1.00 93.81 114 TYR A C 1
ATOM 793 O O . TYR A 1 114 ? -6.237 8.134 2.108 1.00 93.81 114 TYR A O 1
ATOM 801 N N . ARG A 1 115 ? -6.249 7.366 4.224 1.00 93.94 115 ARG A N 1
ATOM 802 C CA . ARG A 1 115 ? -7.625 6.870 4.235 1.00 93.94 115 ARG A CA 1
ATOM 803 C C . ARG A 1 115 ? -8.246 7.260 5.557 1.00 93.94 115 ARG A C 1
ATOM 805 O O . ARG A 1 115 ? -7.715 6.886 6.591 1.00 93.94 115 ARG A O 1
ATOM 812 N N . GLU A 1 116 ? -9.353 7.973 5.495 1.00 93.75 116 GLU A N 1
ATOM 813 C CA . GLU A 1 116 ? -10.088 8.402 6.679 1.00 93.75 116 GLU A CA 1
ATOM 814 C C . GLU A 1 116 ? -11.284 7.485 6.911 1.00 93.75 116 GLU A C 1
ATOM 816 O O . GLU A 1 116 ? -11.815 6.897 5.959 1.00 93.75 116 GLU A O 1
ATOM 821 N N . ASN A 1 117 ? -11.707 7.384 8.168 1.00 93.94 117 ASN A N 1
ATOM 822 C CA . ASN A 1 117 ? -12.928 6.685 8.576 1.00 93.94 117 ASN A CA 1
ATOM 823 C C . ASN A 1 117 ? -13.011 5.231 8.070 1.00 93.94 117 ASN A C 1
ATOM 825 O O . ASN A 1 117 ? -14.045 4.759 7.593 1.00 93.94 117 ASN A O 1
ATOM 829 N N . VAL A 1 118 ? -11.896 4.498 8.137 1.00 95.12 118 VAL A N 1
ATOM 830 C CA . VAL A 1 118 ? -11.848 3.094 7.719 1.00 95.12 118 VAL A CA 1
ATOM 831 C C . VAL A 1 118 ? -12.473 2.212 8.796 1.00 95.12 118 VAL A C 1
ATOM 833 O O . VAL A 1 118 ? -11.921 2.061 9.892 1.00 95.12 118 VAL A O 1
ATOM 836 N N . ALA A 1 119 ? -13.604 1.598 8.456 1.00 95.75 119 ALA A N 1
ATOM 837 C CA . ALA A 1 119 ? -14.268 0.623 9.308 1.00 95.75 119 ALA A CA 1
ATOM 838 C C . ALA A 1 119 ? -13.449 -0.681 9.434 1.00 95.75 119 ALA A C 1
ATOM 840 O O . ALA A 1 119 ? -12.858 -1.135 8.442 1.00 95.75 119 ALA A O 1
ATOM 841 N N . PRO A 1 120 ? -13.404 -1.305 10.628 1.00 96.19 120 PRO A N 1
ATOM 842 C CA . PRO A 1 120 ? -12.809 -2.622 10.806 1.00 96.19 120 PRO A CA 1
ATOM 843 C C . PRO A 1 120 ? -13.622 -3.701 10.080 1.00 96.19 120 PRO A C 1
ATOM 845 O O . PRO A 1 120 ? -14.795 -3.520 9.772 1.00 96.19 120 PRO A O 1
ATOM 848 N N . ASP A 1 121 ? -12.970 -4.821 9.781 1.00 95.31 121 ASP A N 1
ATOM 849 C CA . ASP A 1 121 ? -13.543 -6.029 9.175 1.00 95.31 121 ASP A CA 1
ATOM 850 C C . ASP A 1 121 ? -14.184 -5.835 7.784 1.00 95.31 121 ASP A C 1
ATOM 852 O O . ASP A 1 121 ? -14.760 -6.762 7.216 1.00 95.31 121 ASP A O 1
ATOM 856 N N . VAL A 1 122 ? -13.985 -4.665 7.168 1.00 95.12 122 VAL A N 1
ATOM 857 C CA . VAL A 1 122 ? -14.406 -4.344 5.797 1.00 95.12 122 VAL A CA 1
ATOM 858 C C . VAL A 1 122 ? -13.203 -4.346 4.846 1.00 95.12 122 VAL A C 1
ATOM 860 O O . VAL A 1 122 ? -12.137 -3.799 5.148 1.00 95.12 122 VAL A O 1
ATOM 863 N N . GLU A 1 123 ? -13.359 -4.961 3.668 1.00 95.81 123 GLU A N 1
ATOM 864 C CA . GLU A 1 123 ? -12.326 -4.942 2.624 1.00 95.81 123 GLU A CA 1
ATOM 865 C C . GLU A 1 123 ? -12.183 -3.538 2.016 1.00 95.81 123 GLU A C 1
ATOM 867 O O . GLU A 1 123 ? -13.132 -2.956 1.495 1.00 95.81 123 GLU A O 1
ATOM 872 N N . ASN A 1 124 ? -10.954 -3.031 2.010 1.00 96.50 124 ASN A N 1
ATOM 873 C CA . ASN A 1 124 ? -10.569 -1.749 1.439 1.00 96.50 124 ASN A CA 1
ATOM 874 C C . ASN A 1 124 ? -9.498 -1.922 0.357 1.00 96.50 124 ASN A C 1
ATOM 876 O O . ASN A 1 124 ? -8.773 -2.921 0.321 1.00 96.50 124 ASN A O 1
ATOM 880 N N . LYS A 1 125 ? -9.397 -0.948 -0.562 1.00 96.62 125 LYS A N 1
ATOM 881 C CA . LYS A 1 125 ? -8.502 -1.027 -1.732 1.00 96.62 125 LYS A CA 1
ATOM 882 C C . LYS A 1 125 ? -7.713 0.263 -1.953 1.00 96.62 125 LYS A C 1
ATOM 884 O O . LYS A 1 125 ? -8.247 1.368 -1.868 1.00 96.62 125 LYS A O 1
ATOM 889 N N . VAL A 1 126 ? -6.435 0.110 -2.297 1.00 96.12 126 VAL A N 1
ATOM 890 C CA . VAL A 1 126 ? -5.524 1.200 -2.688 1.00 96.12 126 VAL A CA 1
ATOM 891 C C . VAL A 1 126 ? -4.796 0.794 -3.964 1.00 96.12 126 VAL A C 1
ATOM 893 O O . VAL A 1 126 ? -4.338 -0.339 -4.091 1.00 96.12 126 VAL A O 1
ATOM 896 N N . ARG A 1 127 ? -4.697 1.711 -4.928 1.00 96.12 127 ARG A N 1
ATOM 897 C CA . ARG A 1 127 ? -3.995 1.500 -6.200 1.00 96.12 127 ARG A CA 1
ATOM 898 C C . ARG A 1 127 ? -2.816 2.457 -6.280 1.00 96.12 127 ARG A C 1
ATOM 900 O O . ARG A 1 127 ? -3.004 3.650 -6.082 1.00 96.12 127 ARG A O 1
ATOM 907 N N . TRP A 1 128 ? -1.646 1.934 -6.632 1.00 96.44 128 TRP A N 1
ATOM 908 C CA . TRP A 1 128 ? -0.468 2.738 -6.935 1.00 96.44 128 TRP A CA 1
ATOM 909 C C . TRP A 1 128 ? -0.238 2.790 -8.443 1.00 96.44 128 TRP A C 1
ATOM 911 O O . TRP A 1 128 ? -0.225 1.761 -9.115 1.00 96.44 128 TRP A O 1
ATOM 921 N N . ASP A 1 129 ? -0.075 3.990 -8.980 1.00 94.94 129 ASP A N 1
ATOM 922 C CA . ASP A 1 129 ? 0.163 4.254 -10.401 1.00 94.94 129 ASP A CA 1
ATOM 923 C C . ASP A 1 129 ? 1.627 4.033 -10.830 1.00 94.94 129 ASP A C 1
ATOM 925 O O . ASP A 1 129 ? 1.924 3.998 -12.024 1.00 94.94 129 ASP A O 1
ATOM 929 N N . GLY A 1 130 ? 2.532 3.838 -9.866 1.00 95.56 130 GLY A N 1
ATOM 930 C CA . GLY A 1 130 ? 3.960 3.684 -10.115 1.00 95.56 130 GLY A CA 1
ATOM 931 C C . GLY A 1 130 ? 4.756 4.988 -10.066 1.00 95.56 130 GLY A C 1
ATOM 932 O O . GLY A 1 130 ? 5.903 4.993 -10.517 1.00 95.56 130 GLY A O 1
ATOM 933 N N . THR A 1 131 ? 4.179 6.081 -9.555 1.00 96.19 131 THR A N 1
ATOM 934 C CA . THR A 1 131 ? 4.877 7.364 -9.380 1.00 96.19 131 THR A CA 1
ATOM 935 C C . THR A 1 131 ? 5.322 7.605 -7.936 1.00 96.19 131 THR A C 1
ATOM 937 O O . THR A 1 131 ? 4.779 7.035 -6.988 1.00 96.19 131 THR A O 1
ATOM 940 N N . THR A 1 132 ? 6.352 8.428 -7.752 1.00 96.00 132 THR A N 1
ATOM 941 C CA . THR A 1 132 ? 6.800 8.904 -6.438 1.00 96.00 132 THR A CA 1
ATOM 942 C C . THR A 1 132 ? 5.912 10.048 -5.929 1.00 96.00 132 THR A C 1
ATOM 944 O O . THR A 1 132 ? 5.009 10.516 -6.631 1.00 96.00 132 THR A O 1
ATOM 947 N N . SER A 1 133 ? 6.156 10.531 -4.709 1.00 93.06 133 SER A N 1
ATOM 948 C CA . SER A 1 133 ? 5.553 11.763 -4.174 1.00 93.06 133 SER A CA 1
ATOM 949 C C . SER A 1 133 ? 5.754 12.976 -5.087 1.00 93.06 133 SER A C 1
ATOM 951 O O . SER A 1 133 ? 4.855 13.799 -5.210 1.00 93.06 133 SER A O 1
ATOM 953 N N . GLU A 1 134 ? 6.883 13.053 -5.792 1.00 93.25 134 GLU A N 1
ATOM 954 C CA . GLU A 1 134 ? 7.217 14.141 -6.723 1.00 93.25 134 GLU A CA 1
ATOM 955 C C . GLU A 1 134 ? 6.629 13.925 -8.131 1.00 93.25 134 GLU A C 1
ATOM 957 O O . GLU A 1 134 ? 7.011 14.617 -9.074 1.00 93.25 134 GLU A O 1
ATOM 962 N N . GLY A 1 135 ? 5.771 12.914 -8.314 1.00 94.31 135 GLY A N 1
ATOM 963 C CA . GLY A 1 135 ? 5.170 12.571 -9.606 1.00 94.31 135 GLY A CA 1
ATOM 964 C C . GLY A 1 135 ? 6.141 11.936 -10.608 1.00 94.31 135 GLY A C 1
ATOM 965 O O . GLY A 1 135 ? 5.800 11.755 -11.776 1.00 94.31 135 GLY A O 1
ATOM 966 N N . ARG A 1 136 ? 7.360 11.576 -10.184 1.00 95.25 136 ARG A N 1
ATOM 967 C CA . ARG A 1 136 ? 8.357 10.933 -11.054 1.00 95.25 136 ARG A CA 1
ATOM 968 C C . ARG A 1 136 ? 8.102 9.426 -11.146 1.00 95.25 136 ARG A C 1
ATOM 970 O O . ARG A 1 136 ? 7.620 8.842 -10.181 1.00 95.25 136 ARG A O 1
ATOM 977 N N . PRO A 1 137 ? 8.467 8.752 -12.248 1.00 95.81 137 PRO A N 1
ATOM 978 C CA . PRO A 1 137 ? 8.393 7.294 -12.312 1.00 95.81 137 PRO A CA 1
ATOM 979 C C . PRO A 1 137 ? 9.266 6.643 -11.232 1.00 95.81 137 PRO A C 1
ATOM 981 O O . PRO A 1 137 ? 10.434 7.008 -11.061 1.00 95.81 137 PRO A O 1
ATOM 984 N N . ALA A 1 138 ? 8.722 5.654 -10.522 1.00 96.50 138 ALA A N 1
ATOM 985 C CA . ALA A 1 138 ? 9.488 4.888 -9.551 1.00 96.50 138 ALA A CA 1
ATOM 986 C C . ALA A 1 138 ? 10.573 4.037 -10.232 1.00 96.50 138 ALA A C 1
ATOM 988 O O . ALA A 1 138 ? 10.444 3.598 -11.378 1.00 96.50 138 ALA A O 1
ATOM 989 N N . ARG A 1 139 ? 11.675 3.803 -9.514 1.00 96.81 139 ARG A N 1
ATOM 990 C CA . ARG A 1 139 ? 12.805 3.010 -10.014 1.00 96.81 139 ARG A CA 1
ATOM 991 C C . ARG A 1 139 ? 12.426 1.531 -10.163 1.00 96.81 139 ARG A C 1
ATOM 993 O O . ARG A 1 139 ? 11.486 1.029 -9.558 1.00 96.81 139 ARG A O 1
ATOM 1000 N N . ASN A 1 140 ? 13.203 0.799 -10.954 1.00 97.06 140 ASN A N 1
ATOM 1001 C CA . ASN A 1 140 ? 13.045 -0.652 -11.051 1.00 97.06 140 ASN A CA 1
ATOM 1002 C C . ASN A 1 140 ? 13.417 -1.301 -9.715 1.00 97.06 140 ASN A C 1
ATOM 1004 O O . ASN A 1 140 ? 14.512 -1.061 -9.204 1.00 97.06 140 ASN A O 1
ATOM 1008 N N . GLY A 1 141 ? 12.558 -2.164 -9.174 1.00 97.44 141 GLY A N 1
ATOM 1009 C CA . GLY A 1 141 ? 12.854 -2.810 -7.902 1.00 97.44 141 GLY A CA 1
ATOM 1010 C C . GLY A 1 141 ? 11.709 -3.603 -7.289 1.00 97.44 141 GLY A C 1
ATOM 1011 O O . GLY A 1 141 ? 10.654 -3.822 -7.888 1.00 97.44 141 GLY A O 1
ATOM 1012 N N . ARG A 1 142 ? 11.953 -4.066 -6.062 1.00 98.19 142 ARG A N 1
ATOM 1013 C CA . ARG A 1 142 ? 10.935 -4.672 -5.204 1.00 98.19 142 ARG A CA 1
ATOM 1014 C C . ARG A 1 142 ? 10.362 -3.612 -4.279 1.00 98.19 142 ARG A C 1
ATOM 1016 O O . ARG A 1 142 ? 11.109 -2.825 -3.701 1.00 98.19 142 ARG A O 1
ATOM 1023 N N . TYR A 1 143 ? 9.050 -3.664 -4.132 1.00 98.19 143 TYR A N 1
ATOM 1024 C CA . TYR A 1 143 ? 8.266 -2.754 -3.321 1.00 98.19 143 TYR A CA 1
ATOM 1025 C C . TYR A 1 143 ? 7.317 -3.545 -2.430 1.00 98.19 143 TYR A C 1
ATOM 1027 O O . TYR A 1 143 ? 7.009 -4.710 -2.703 1.00 98.19 143 TYR A O 1
ATOM 1035 N N . SER A 1 144 ? 6.833 -2.911 -1.374 1.00 98.00 144 SER A N 1
ATOM 1036 C CA . SER A 1 144 ? 5.760 -3.443 -0.543 1.00 98.00 144 SER A CA 1
ATOM 1037 C C . SER A 1 144 ? 4.873 -2.327 -0.029 1.00 98.00 144 SER A C 1
ATOM 1039 O O . SER A 1 144 ? 5.345 -1.218 0.204 1.00 98.00 144 SER A O 1
ATOM 1041 N N . PHE A 1 145 ? 3.600 -2.638 0.185 1.00 97.50 145 PHE A N 1
ATOM 1042 C CA . PHE A 1 145 ? 2.726 -1.755 0.943 1.00 97.50 145 PHE A CA 1
ATOM 1043 C C . PHE A 1 145 ? 2.956 -1.938 2.443 1.00 97.50 145 PHE A C 1
ATOM 1045 O O . PHE A 1 145 ? 3.087 -3.065 2.924 1.00 97.50 145 PHE A O 1
ATOM 1052 N N . ARG A 1 146 ? 2.969 -0.831 3.179 1.00 96.06 146 ARG A N 1
ATOM 1053 C CA . ARG A 1 146 ? 2.986 -0.778 4.640 1.00 96.06 146 ARG A CA 1
ATOM 1054 C C . ARG A 1 146 ? 1.757 -0.006 5.094 1.00 96.06 146 ARG A C 1
ATOM 1056 O O . ARG A 1 146 ? 1.537 1.101 4.631 1.00 96.06 146 ARG A O 1
ATOM 1063 N N . ILE A 1 147 ? 0.967 -0.591 5.984 1.00 96.19 147 ILE A N 1
ATOM 1064 C CA . ILE A 1 147 ? -0.230 0.042 6.549 1.00 96.19 147 ILE A CA 1
ATOM 1065 C C . ILE A 1 147 ? 0.098 0.407 7.993 1.00 96.19 147 ILE A C 1
ATOM 1067 O O . ILE A 1 147 ? 0.639 -0.431 8.716 1.00 96.19 147 ILE A O 1
ATOM 1071 N N . SER A 1 148 ? -0.218 1.621 8.416 1.00 95.31 148 SER A N 1
ATOM 1072 C CA . SER A 1 148 ? -0.058 2.103 9.789 1.00 95.31 148 SER A CA 1
ATOM 1073 C C . SER A 1 148 ? -1.230 3.006 10.175 1.00 95.31 148 SER A C 1
ATOM 1075 O O . SER A 1 148 ? -1.900 3.541 9.287 1.00 95.31 148 SER A O 1
ATOM 1077 N N . PRO A 1 149 ? -1.489 3.205 11.479 1.00 94.75 149 PRO A N 1
ATOM 1078 C CA . PRO A 1 149 ? -2.335 4.306 11.922 1.00 94.75 149 PRO A CA 1
ATOM 1079 C C . PRO A 1 149 ? -1.786 5.614 11.356 1.00 94.75 149 PRO A C 1
ATOM 1081 O O . PRO A 1 149 ? -0.562 5.791 11.309 1.00 94.75 149 PRO A O 1
ATOM 1084 N N . GLN A 1 150 ? -2.656 6.525 10.934 1.00 93.50 150 GLN A N 1
ATOM 1085 C CA . GLN A 1 150 ? -2.208 7.877 10.660 1.00 93.50 150 GLN A CA 1
ATOM 1086 C C . GLN A 1 150 ? -1.767 8.505 11.986 1.00 93.50 150 GLN A C 1
ATOM 1088 O O . GLN A 1 150 ? -2.454 8.418 13.000 1.00 93.50 150 GLN A O 1
ATOM 1093 N N . SER A 1 151 ? -0.588 9.113 11.985 1.00 83.25 151 SER A N 1
ATOM 1094 C CA . SER A 1 151 ? -0.009 9.744 13.163 1.00 83.25 151 SER A CA 1
ATOM 1095 C C . SER A 1 151 ? 0.460 11.145 12.789 1.00 83.25 151 SER A C 1
ATOM 1097 O O . SER A 1 151 ? 1.077 11.304 11.733 1.00 83.25 151 SER A O 1
ATOM 1099 N N . PRO A 1 152 ? 0.217 12.161 13.637 1.00 72.62 152 PRO A N 1
ATOM 1100 C CA . PRO A 1 152 ? 0.791 13.490 13.434 1.00 72.62 152 PRO A CA 1
ATOM 1101 C C . PRO A 1 152 ? 2.320 13.460 13.595 1.00 72.62 152 PRO A C 1
ATOM 1103 O O . PRO A 1 152 ? 3.032 14.310 13.068 1.00 72.62 152 PRO A O 1
ATOM 1106 N N . THR A 1 153 ? 2.841 12.451 14.297 1.00 67.25 153 THR A N 1
ATOM 1107 C CA . THR A 1 153 ? 4.270 12.183 14.455 1.00 67.25 153 THR A CA 1
ATOM 1108 C C . THR A 1 153 ? 4.733 11.228 13.355 1.00 67.25 153 THR A C 1
ATOM 1110 O O . THR A 1 153 ? 4.125 10.175 13.171 1.00 67.25 153 THR A O 1
ATOM 1113 N N . ALA A 1 154 ? 5.835 11.548 12.672 1.00 61.97 154 ALA A N 1
ATOM 1114 C CA . ALA A 1 154 ? 6.304 10.890 11.439 1.00 61.97 154 ALA A CA 1
ATOM 1115 C C . ALA A 1 154 ? 6.588 9.369 11.513 1.00 61.97 154 ALA A C 1
ATOM 1117 O O . ALA A 1 154 ? 6.891 8.752 10.492 1.00 61.97 154 ALA A O 1
ATOM 1118 N N . THR A 1 155 ? 6.493 8.745 12.689 1.00 66.56 155 THR A N 1
ATOM 1119 C CA . THR A 1 155 ? 6.867 7.341 12.895 1.00 66.56 155 THR A CA 1
ATOM 1120 C C . THR A 1 155 ? 5.765 6.583 13.631 1.00 66.56 155 THR A C 1
ATOM 1122 O O . THR A 1 155 ? 5.884 6.285 14.819 1.00 66.56 155 THR A O 1
ATOM 1125 N N . ALA A 1 156 ? 4.686 6.243 12.925 1.00 77.44 156 ALA A N 1
ATOM 1126 C CA . ALA A 1 156 ? 3.736 5.244 13.406 1.00 77.44 156 ALA A CA 1
ATOM 1127 C C . ALA A 1 156 ? 4.278 3.826 13.145 1.00 77.44 156 ALA A C 1
ATOM 1129 O O . ALA A 1 156 ? 4.819 3.558 12.066 1.00 77.44 156 ALA A O 1
ATOM 1130 N N . PRO A 1 157 ? 4.141 2.886 14.096 1.00 83.19 157 PRO A N 1
ATOM 1131 C CA . PRO A 1 157 ? 4.474 1.495 13.835 1.00 83.19 157 PRO A CA 1
ATOM 1132 C C . PRO A 1 157 ? 3.525 0.910 12.783 1.00 83.19 157 PRO A C 1
ATOM 1134 O O . PRO A 1 157 ? 2.329 1.207 12.758 1.00 83.19 157 PRO A O 1
ATOM 1137 N N . ALA A 1 158 ? 4.056 0.034 11.929 1.00 86.12 158 ALA A N 1
ATOM 1138 C CA . ALA A 1 158 ? 3.236 -0.718 10.989 1.00 86.12 158 ALA A CA 1
ATOM 1139 C C . ALA A 1 158 ? 2.211 -1.591 11.732 1.00 86.12 158 ALA A C 1
ATOM 1141 O O . ALA A 1 158 ? 2.507 -2.150 12.795 1.00 86.12 158 ALA A O 1
ATOM 1142 N N . ALA A 1 159 ? 1.031 -1.748 11.134 1.00 85.69 159 ALA A N 1
ATOM 1143 C CA . ALA A 1 159 ? 0.003 -2.664 11.595 1.00 85.69 159 ALA A CA 1
ATOM 1144 C C . ALA A 1 159 ? 0.597 -4.067 11.749 1.00 85.69 159 ALA A C 1
ATOM 1146 O O . ALA A 1 159 ? 1.224 -4.612 10.834 1.00 85.69 159 ALA A O 1
ATOM 1147 N N . ARG A 1 160 ? 0.400 -4.666 12.924 1.00 87.12 160 ARG A N 1
ATOM 1148 C CA . ARG A 1 160 ? 0.863 -6.032 13.175 1.00 87.12 160 ARG A CA 1
ATOM 1149 C C . ARG A 1 160 ? -0.021 -7.001 12.406 1.00 87.12 160 ARG A C 1
ATOM 1151 O O . ARG A 1 160 ? -1.221 -6.778 12.268 1.00 87.12 160 ARG A O 1
ATOM 1158 N N . LYS A 1 161 ? 0.554 -8.110 11.952 1.00 87.88 161 LYS A N 1
ATOM 1159 C CA . LYS A 1 161 ? -0.233 -9.230 11.434 1.00 87.88 161 LYS A CA 1
ATOM 1160 C C . LYS A 1 161 ? -1.156 -9.746 12.548 1.00 87.88 161 LYS A C 1
ATOM 1162 O O . LYS A 1 161 ? -0.669 -10.036 13.639 1.00 87.88 161 LYS A O 1
ATOM 1167 N N . ALA A 1 162 ? -2.455 -9.860 12.279 1.00 82.19 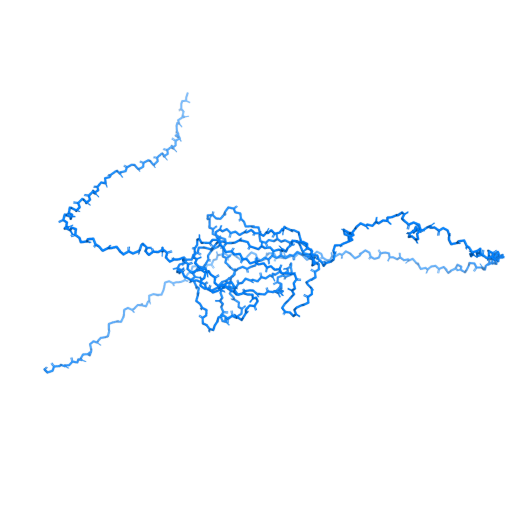162 ALA A N 1
ATOM 1168 C CA . ALA A 1 162 ? -3.387 -10.477 13.218 1.00 82.19 162 ALA A CA 1
ATOM 1169 C C . ALA A 1 162 ? -3.063 -11.972 13.379 1.00 82.19 162 ALA A C 1
ATOM 1171 O O . ALA A 1 162 ? -2.669 -12.631 12.415 1.00 82.19 162 ALA A O 1
ATOM 1172 N N . SER A 1 163 ? -3.253 -12.532 14.575 1.00 78.19 163 SER A N 1
ATOM 1173 C CA . SER A 1 163 ? -2.980 -13.956 14.837 1.00 78.19 163 SER A CA 1
ATOM 1174 C C . SER A 1 163 ? -3.828 -14.894 13.969 1.00 78.19 163 SER A C 1
ATOM 1176 O O . SER A 1 163 ? -3.370 -15.972 13.603 1.00 78.19 163 SER A O 1
ATOM 1178 N N . SER A 1 164 ? -5.032 -14.462 13.587 1.00 75.62 164 SER A N 1
ATOM 1179 C CA . SER A 1 164 ? -5.937 -15.166 12.668 1.00 75.62 164 SER A CA 1
ATOM 1180 C C . SER A 1 164 ? -5.558 -15.021 11.187 1.00 75.62 164 SER A C 1
ATOM 1182 O O . SER A 1 164 ? -6.165 -15.657 10.329 1.00 75.62 164 SER A O 1
ATOM 1184 N N . SER A 1 165 ? -4.560 -14.198 10.851 1.00 77.88 165 SER A N 1
ATOM 1185 C CA . SER A 1 165 ? -4.229 -13.882 9.463 1.00 77.88 165 SER A CA 1
ATOM 1186 C C . SER A 1 165 ? -3.513 -15.042 8.766 1.00 77.88 165 SER A C 1
ATOM 1188 O O . SER A 1 165 ? -2.384 -15.420 9.103 1.00 77.88 165 SER A O 1
ATOM 1190 N N . THR A 1 166 ? -4.143 -15.582 7.726 1.00 65.50 166 THR A N 1
ATOM 1191 C CA . THR A 1 166 ? -3.639 -16.764 7.014 1.00 65.50 166 THR A CA 1
ATOM 1192 C C . THR A 1 166 ? -2.688 -16.406 5.867 1.00 65.50 166 THR A C 1
ATOM 1194 O O . THR A 1 166 ? -1.806 -17.193 5.535 1.00 65.50 166 THR A O 1
ATOM 1197 N N . THR A 1 167 ? -2.782 -15.215 5.259 1.00 75.94 167 THR A N 1
ATOM 1198 C CA . THR A 1 167 ? -1.907 -14.816 4.137 1.00 75.94 167 THR A CA 1
ATOM 1199 C C . THR A 1 167 ? -1.754 -13.300 4.046 1.00 75.94 167 THR A C 1
ATOM 1201 O O . THR A 1 167 ? -2.729 -12.580 3.859 1.00 75.94 167 THR A O 1
ATOM 1204 N N . LEU A 1 168 ? -0.506 -12.824 4.121 1.00 89.75 168 LEU A N 1
ATOM 1205 C CA . LEU A 1 168 ? -0.139 -11.444 3.806 1.00 89.75 168 LEU A CA 1
ATOM 1206 C C . LEU A 1 168 ? 0.839 -11.446 2.632 1.00 89.75 168 LEU A C 1
ATOM 1208 O O . LEU A 1 168 ? 1.969 -11.914 2.759 1.00 89.75 168 LEU A O 1
ATOM 1212 N N . SER A 1 169 ? 0.417 -10.913 1.489 1.00 92.75 169 SER A N 1
ATOM 1213 C CA . SER A 1 169 ? 1.267 -10.753 0.306 1.00 92.75 169 SER A CA 1
ATOM 1214 C C . SER A 1 169 ? 1.281 -9.294 -0.128 1.00 92.75 169 SER A C 1
ATOM 1216 O O . SER A 1 169 ? 0.678 -8.929 -1.133 1.00 92.75 169 SER A O 1
ATOM 1218 N N . LEU A 1 170 ? 1.991 -8.467 0.637 1.00 95.75 170 LEU A N 1
ATOM 1219 C CA . LEU A 1 170 ? 2.068 -7.019 0.415 1.00 95.75 170 LEU A CA 1
ATOM 1220 C C . LEU A 1 170 ? 3.139 -6.622 -0.612 1.00 95.75 170 LEU A C 1
ATOM 1222 O O . LEU A 1 170 ? 3.107 -5.511 -1.140 1.00 95.75 170 LEU A O 1
ATOM 1226 N N . ALA A 1 171 ? 4.083 -7.524 -0.893 1.00 97.44 171 ALA A N 1
ATOM 1227 C CA . ALA A 1 171 ? 5.232 -7.268 -1.752 1.00 97.44 171 ALA A CA 1
ATOM 1228 C C . ALA A 1 171 ? 4.960 -7.563 -3.235 1.00 97.44 171 ALA A C 1
ATOM 1230 O O . ALA A 1 171 ? 4.310 -8.552 -3.589 1.00 97.44 171 ALA A O 1
ATOM 1231 N N . PHE A 1 172 ? 5.544 -6.744 -4.105 1.00 97.88 172 PHE A N 1
ATOM 1232 C CA . PHE A 1 172 ? 5.453 -6.850 -5.558 1.00 97.88 172 PHE A CA 1
ATOM 1233 C C . PHE A 1 172 ? 6.723 -6.302 -6.228 1.00 97.88 172 PHE A C 1
ATOM 1235 O O . PHE A 1 172 ? 7.545 -5.627 -5.606 1.00 97.88 172 PHE A O 1
ATOM 1242 N N . ALA A 1 173 ? 6.926 -6.643 -7.496 1.00 97.69 173 ALA A N 1
ATOM 1243 C CA . ALA A 1 173 ? 8.003 -6.109 -8.320 1.00 97.69 173 ALA A CA 1
ATOM 1244 C C . ALA A 1 173 ? 7.453 -5.036 -9.264 1.00 97.69 173 ALA A C 1
ATOM 1246 O O . ALA A 1 173 ? 6.454 -5.268 -9.947 1.00 97.69 173 ALA A O 1
ATOM 1247 N N . PHE A 1 174 ? 8.126 -3.892 -9.315 1.00 97.19 174 PHE A N 1
ATOM 1248 C CA . PHE A 1 174 ? 7.791 -2.784 -10.197 1.00 97.19 174 PHE A CA 1
ATOM 1249 C C . PHE A 1 174 ? 8.969 -2.499 -11.126 1.00 97.19 174 PHE A C 1
ATOM 1251 O O . PHE A 1 174 ? 10.131 -2.505 -10.711 1.00 97.19 174 PHE A O 1
ATOM 1258 N N . TYR A 1 175 ? 8.664 -2.255 -12.392 1.00 95.25 175 TYR A N 1
ATOM 1259 C CA . TYR A 1 175 ? 9.636 -1.926 -13.423 1.00 95.25 175 TYR A CA 1
ATOM 1260 C C . TYR A 1 175 ? 9.131 -0.704 -14.188 1.00 95.25 175 TYR A C 1
ATOM 1262 O O . TYR A 1 175 ? 7.932 -0.560 -14.363 1.00 95.25 175 TYR A O 1
ATOM 1270 N N . GLY A 1 176 ? 10.022 0.162 -14.656 1.00 88.75 176 GLY A N 1
ATOM 1271 C CA . GLY A 1 176 ? 9.690 1.301 -15.501 1.00 88.75 176 GLY A CA 1
ATOM 1272 C C . GLY A 1 176 ? 9.118 0.815 -16.829 1.00 88.75 176 GLY A C 1
ATOM 1273 O O . GLY A 1 176 ? 7.919 0.647 -16.981 1.00 88.75 176 GLY A O 1
ATOM 1274 N N . TYR A 1 177 ? 9.974 0.507 -17.791 1.00 80.88 177 TYR A N 1
ATOM 1275 C CA . TYR A 1 177 ? 9.521 0.188 -19.144 1.00 80.88 177 TYR A CA 1
ATOM 1276 C C . TYR A 1 177 ? 9.572 -1.320 -19.407 1.00 80.88 177 TYR A C 1
ATOM 1278 O O . TYR A 1 177 ? 10.585 -1.972 -19.141 1.00 80.88 177 TYR A O 1
ATOM 1286 N N . ALA A 1 178 ? 8.478 -1.880 -19.928 1.00 70.12 178 ALA A N 1
ATOM 1287 C CA . ALA A 1 178 ? 8.484 -3.209 -20.529 1.00 70.12 178 ALA A CA 1
ATOM 1288 C C . ALA A 1 178 ? 8.943 -3.087 -21.988 1.00 70.12 178 ALA A C 1
ATOM 1290 O O . ALA A 1 178 ? 8.293 -2.420 -22.786 1.00 70.12 178 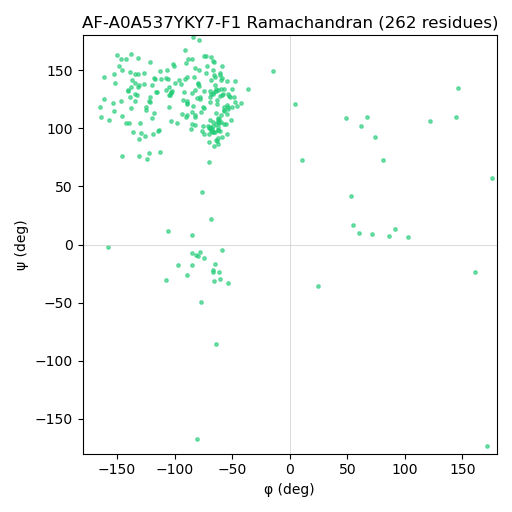ALA A O 1
ATOM 1291 N N . PHE A 1 179 ? 10.044 -3.746 -22.336 1.00 64.50 179 PHE A N 1
ATOM 1292 C CA . PHE A 1 179 ? 10.377 -4.061 -23.726 1.00 64.50 179 PHE A CA 1
ATOM 1293 C C . PHE A 1 179 ? 9.968 -5.519 -23.987 1.00 64.50 179 PHE A C 1
ATOM 1295 O O . PHE A 1 179 ? 10.225 -6.347 -23.105 1.00 64.50 179 PHE A O 1
ATOM 1302 N N . PRO A 1 180 ? 9.377 -5.879 -25.145 1.00 64.38 180 PRO A N 1
ATOM 1303 C CA . PRO A 1 180 ? 9.085 -5.079 -26.344 1.00 64.38 180 PRO A CA 1
ATOM 1304 C C . PRO A 1 180 ? 7.720 -4.372 -26.295 1.00 64.38 180 PRO A C 1
ATOM 1306 O O . PRO A 1 180 ? 6.820 -4.785 -25.566 1.00 64.38 180 PRO A O 1
ATOM 1309 N N . ILE A 1 181 ? 7.562 -3.331 -27.118 1.00 61.50 181 ILE A N 1
ATOM 1310 C CA . ILE A 1 181 ? 6.264 -2.704 -27.397 1.00 61.50 181 ILE A CA 1
ATOM 1311 C C . ILE A 1 181 ? 5.345 -3.810 -27.944 1.00 61.50 181 ILE A C 1
ATOM 1313 O O . ILE A 1 181 ? 5.648 -4.406 -28.970 1.00 61.50 181 ILE A O 1
ATOM 1317 N N . LEU A 1 182 ? 4.232 -4.122 -27.272 1.00 59.19 182 LEU A N 1
ATOM 1318 C CA . LEU A 1 182 ? 3.220 -5.073 -27.770 1.00 59.19 182 LEU A CA 1
ATOM 1319 C C . LEU A 1 182 ? 2.358 -4.434 -28.876 1.00 59.19 182 LEU A C 1
ATOM 1321 O O . LEU A 1 182 ? 1.133 -4.508 -28.853 1.00 59.19 182 LEU A O 1
ATOM 1325 N N . GLY A 1 183 ? 3.002 -3.749 -29.816 1.00 61.50 183 GLY A N 1
ATOM 1326 C CA . GLY A 1 183 ? 2.397 -3.335 -31.072 1.00 61.50 183 GLY A CA 1
ATOM 1327 C C . GLY A 1 183 ? 2.612 -4.428 -32.110 1.00 61.50 183 GLY A C 1
ATOM 1328 O O . GLY A 1 183 ? 3.559 -5.211 -32.001 1.00 61.50 183 GLY A O 1
ATOM 1329 N N . GLY A 1 184 ? 1.748 -4.474 -33.126 1.00 57.22 184 GLY A N 1
ATOM 1330 C CA . GLY A 1 184 ? 2.013 -5.248 -34.333 1.00 57.22 184 GLY A CA 1
ATOM 1331 C C . GLY A 1 184 ? 3.307 -4.745 -34.963 1.00 57.22 184 GLY A C 1
ATOM 1332 O O . GLY A 1 184 ? 3.314 -3.771 -35.705 1.00 57.22 184 GLY A O 1
ATOM 1333 N N . HIS A 1 185 ? 4.429 -5.363 -34.613 1.00 54.38 185 HIS A N 1
ATOM 1334 C CA . HIS A 1 185 ? 5.666 -5.151 -35.331 1.00 54.38 185 HIS A CA 1
ATOM 1335 C C . HIS A 1 185 ? 5.541 -5.939 -36.626 1.00 54.38 185 HIS A C 1
ATOM 1337 O O . HIS A 1 185 ? 5.756 -7.150 -36.660 1.00 54.38 185 HIS A O 1
ATOM 1343 N N . GLU A 1 186 ? 5.166 -5.251 -37.697 1.00 54.69 186 GLU A N 1
ATOM 1344 C CA . GLU A 1 186 ? 5.316 -5.776 -39.044 1.00 54.69 186 GLU A CA 1
ATOM 1345 C C . GLU A 1 186 ? 6.813 -5.899 -39.349 1.00 54.69 186 GLU A C 1
ATOM 1347 O O . GLU A 1 186 ? 7.437 -5.026 -39.945 1.00 54.69 186 GLU A O 1
ATOM 1352 N N . TYR A 1 187 ? 7.421 -7.011 -38.937 1.00 55.09 187 TYR A N 1
ATOM 1353 C CA . TYR A 1 187 ? 8.815 -7.353 -39.233 1.00 55.09 187 TYR A CA 1
ATOM 1354 C C . TYR A 1 187 ? 9.062 -7.680 -40.726 1.00 55.09 187 TYR A C 1
ATOM 1356 O O . TYR A 1 187 ? 10.038 -8.350 -41.058 1.00 55.09 187 TYR A O 1
ATOM 1364 N N . GLY A 1 188 ? 8.206 -7.229 -41.650 1.00 51.16 188 GLY A N 1
ATOM 1365 C CA . GLY A 1 188 ? 8.213 -7.725 -43.029 1.00 51.16 188 GLY A CA 1
ATOM 1366 C C . GLY A 1 188 ? 7.599 -6.842 -44.113 1.00 51.16 188 GLY A C 1
ATOM 1367 O O . GLY A 1 188 ? 7.678 -7.227 -45.276 1.00 51.16 188 GLY A O 1
ATOM 1368 N N . MET A 1 189 ? 7.040 -5.668 -43.807 1.00 51.59 189 MET A N 1
ATOM 1369 C CA . MET A 1 189 ? 6.518 -4.785 -44.857 1.00 51.59 189 MET A CA 1
ATOM 1370 C C . MET A 1 189 ? 7.659 -3.909 -45.402 1.00 51.59 189 MET A C 1
ATOM 1372 O O . MET A 1 189 ? 8.120 -2.980 -44.744 1.00 51.59 189 MET A O 1
ATOM 1376 N N . SER A 1 190 ? 8.185 -4.348 -46.555 1.00 55.09 190 SER A N 1
ATOM 1377 C CA . SER A 1 190 ? 9.109 -3.767 -47.565 1.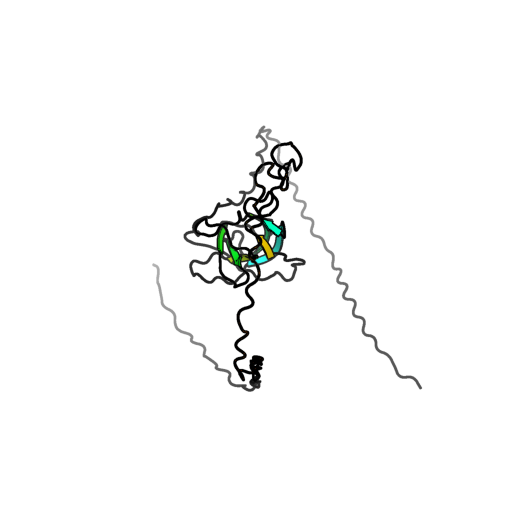00 55.09 190 SER A CA 1
ATOM 1378 C C . SER A 1 190 ? 10.117 -2.649 -47.218 1.00 55.09 190 SER A C 1
ATOM 1380 O O . SER A 1 190 ? 11.222 -2.681 -47.757 1.00 55.09 190 SER A O 1
ATOM 1382 N N . ALA A 1 191 ? 9.825 -1.694 -46.335 1.00 53.69 191 ALA A N 1
ATOM 1383 C CA . ALA A 1 191 ? 10.724 -0.600 -45.951 1.00 53.69 191 ALA A CA 1
ATOM 1384 C C . ALA A 1 191 ? 11.511 -0.854 -44.643 1.00 53.69 191 ALA A C 1
ATOM 1386 O O . ALA A 1 191 ? 12.518 -0.193 -44.392 1.00 53.69 191 ALA A O 1
ATOM 1387 N N . GLY A 1 192 ? 11.079 -1.812 -43.810 1.00 50.56 192 GLY A N 1
ATOM 1388 C CA . GLY A 1 192 ? 11.580 -2.005 -42.438 1.00 50.56 192 GLY A CA 1
ATOM 1389 C C . GLY A 1 192 ? 12.516 -3.195 -42.198 1.00 50.56 192 GLY A C 1
ATOM 1390 O O . GLY A 1 192 ? 12.766 -3.542 -41.043 1.00 50.56 192 GLY A O 1
ATOM 1391 N N . ARG A 1 193 ? 13.032 -3.862 -43.240 1.00 56.53 193 ARG A N 1
ATOM 1392 C CA . ARG A 1 193 ? 13.944 -5.007 -43.072 1.00 56.53 193 ARG A CA 1
ATOM 1393 C C . ARG A 1 193 ? 15.243 -4.521 -42.417 1.00 56.53 193 ARG A C 1
ATOM 1395 O O . ARG A 1 193 ? 16.143 -4.032 -43.098 1.00 56.53 193 ARG A O 1
ATOM 1402 N N . PHE A 1 194 ? 15.363 -4.668 -41.098 1.00 53.12 194 PHE A N 1
ATOM 1403 C CA . PHE A 1 194 ? 16.651 -4.605 -40.408 1.00 53.12 194 PHE A CA 1
ATOM 1404 C C . PHE A 1 194 ? 17.567 -5.650 -41.066 1.00 53.12 194 PHE A C 1
ATOM 1406 O O . PHE A 1 194 ? 17.368 -6.850 -40.903 1.00 53.12 194 PHE A O 1
ATOM 1413 N N . GLY A 1 195 ? 18.506 -5.191 -41.899 1.00 55.47 195 GLY A N 1
ATOM 1414 C CA . GLY A 1 195 ? 19.360 -6.050 -42.726 1.00 55.47 195 GLY A CA 1
ATOM 1415 C C . GLY A 1 195 ? 18.993 -6.141 -44.213 1.00 55.47 195 GLY A C 1
ATOM 1416 O O . GLY A 1 195 ? 19.642 -6.903 -44.927 1.00 55.47 195 GLY A O 1
ATOM 1417 N N . ALA A 1 196 ? 18.024 -5.370 -44.734 1.00 51.56 196 ALA A N 1
ATOM 1418 C CA . ALA A 1 196 ? 17.998 -5.104 -46.173 1.00 51.56 196 ALA A CA 1
ATOM 1419 C C . ALA A 1 196 ? 19.338 -4.467 -46.537 1.00 51.56 196 ALA A C 1
ATOM 1421 O O . ALA A 1 196 ? 19.687 -3.396 -46.033 1.00 51.56 196 ALA A O 1
ATOM 1422 N N . GLY A 1 197 ? 20.116 -5.179 -47.355 1.00 54.94 197 GLY A N 1
ATOM 1423 C CA . GLY A 1 197 ? 21.386 -4.685 -47.848 1.00 54.94 197 GLY A CA 1
ATOM 1424 C C . GLY A 1 197 ? 21.155 -3.297 -48.419 1.00 54.94 197 GLY A C 1
ATOM 1425 O O . GLY A 1 197 ? 20.361 -3.136 -49.341 1.00 54.94 197 GLY A O 1
ATOM 1426 N N . ARG A 1 198 ? 21.808 -2.286 -47.843 1.00 58.75 198 ARG A N 1
ATOM 1427 C CA . ARG A 1 198 ? 21.865 -0.966 -48.463 1.00 58.75 198 ARG A CA 1
ATOM 1428 C C . ARG A 1 198 ? 22.549 -1.167 -49.812 1.00 58.75 198 ARG A C 1
ATOM 1430 O O . ARG A 1 198 ? 23.774 -1.277 -49.872 1.00 58.75 198 ARG A O 1
ATOM 1437 N N . SER A 1 199 ? 21.767 -1.291 -50.881 1.00 61.19 199 SER A N 1
ATOM 1438 C CA . SER A 1 199 ? 22.280 -1.328 -52.243 1.00 61.19 199 SER A CA 1
ATOM 1439 C C . SER A 1 199 ? 22.874 0.047 -52.529 1.00 61.19 199 SER A C 1
ATOM 1441 O O . SER A 1 199 ? 22.147 0.992 -52.818 1.00 61.19 199 SER A O 1
ATOM 1443 N N . GLY A 1 200 ? 24.187 0.200 -52.372 1.00 60.44 200 GLY A N 1
ATOM 1444 C CA . GLY A 1 200 ? 24.846 1.428 -52.817 1.00 60.44 200 GLY A CA 1
ATOM 1445 C C . GLY A 1 200 ? 26.216 1.729 -52.231 1.00 60.44 200 GLY A C 1
ATOM 1446 O O . GLY A 1 200 ? 26.996 2.404 -52.887 1.00 60.44 200 GLY A O 1
ATOM 1447 N N . LEU A 1 201 ? 26.581 1.207 -51.059 1.00 55.53 201 LEU A N 1
ATOM 1448 C CA . LEU A 1 201 ? 27.895 1.496 -50.472 1.00 55.53 201 LEU A CA 1
ATOM 1449 C C . LEU A 1 201 ? 28.756 0.237 -50.447 1.00 55.53 201 LEU A C 1
ATOM 1451 O O . LEU A 1 201 ? 28.925 -0.420 -49.422 1.00 55.53 201 LEU A O 1
ATOM 1455 N N . ARG A 1 202 ? 29.345 -0.086 -51.607 1.00 58.16 202 ARG A N 1
ATOM 1456 C CA . ARG A 1 202 ? 30.587 -0.864 -51.627 1.00 58.16 202 ARG A CA 1
ATOM 1457 C C . ARG A 1 202 ? 31.620 -0.012 -50.900 1.00 58.16 202 ARG A C 1
ATOM 1459 O O . ARG A 1 202 ? 32.134 0.941 -51.473 1.00 58.16 202 ARG A O 1
ATOM 1466 N N . HIS A 1 203 ? 31.905 -0.324 -49.640 1.00 54.88 203 HIS A N 1
ATOM 1467 C CA . HIS A 1 203 ? 33.116 0.176 -49.007 1.00 54.88 203 HIS A CA 1
ATOM 1468 C C . HIS A 1 203 ? 34.291 -0.297 -49.871 1.00 54.88 203 HIS A C 1
ATOM 1470 O O . HIS A 1 203 ? 34.487 -1.511 -49.982 1.00 54.88 203 HIS A O 1
ATOM 1476 N N . PRO A 1 204 ? 35.069 0.597 -50.509 1.00 60.78 204 PRO A N 1
ATOM 1477 C CA . PRO A 1 204 ? 36.320 0.182 -51.102 1.00 60.78 204 PRO A CA 1
ATOM 1478 C C . PRO A 1 204 ? 37.177 -0.333 -49.951 1.00 60.78 204 PRO A C 1
ATOM 1480 O O . PRO A 1 204 ? 37.636 0.430 -49.097 1.00 60.78 204 PRO A O 1
ATOM 1483 N N . ALA A 1 205 ? 37.352 -1.650 -49.905 1.00 56.84 205 ALA A N 1
ATOM 1484 C CA . ALA A 1 205 ? 38.354 -2.286 -49.081 1.00 56.84 205 ALA A CA 1
ATOM 1485 C C . ALA A 1 205 ? 39.713 -1.782 -49.576 1.00 56.84 205 ALA A C 1
ATOM 1487 O O . ALA A 1 205 ? 40.359 -2.390 -50.428 1.00 56.84 205 ALA A O 1
ATOM 1488 N N . ARG A 1 206 ? 40.152 -0.633 -49.053 1.00 56.03 206 ARG A N 1
ATOM 1489 C CA . ARG A 1 206 ? 41.547 -0.220 -49.114 1.00 56.03 206 ARG A CA 1
ATOM 1490 C C . ARG A 1 206 ? 42.316 -1.249 -48.295 1.00 56.03 206 ARG A C 1
ATOM 1492 O O . ARG A 1 206 ? 42.494 -1.106 -47.087 1.00 56.03 206 ARG A O 1
ATOM 1499 N N . ARG A 1 207 ? 42.760 -2.308 -48.976 1.00 52.94 207 ARG A N 1
ATOM 1500 C CA . ARG A 1 207 ? 43.892 -3.132 -48.559 1.00 52.94 207 ARG A CA 1
ATOM 1501 C C . ARG A 1 207 ? 45.068 -2.183 -48.352 1.00 52.94 207 ARG A C 1
ATOM 1503 O O . ARG A 1 207 ? 45.761 -1.826 -49.297 1.00 52.94 207 ARG A O 1
ATOM 1510 N N . ARG A 1 208 ? 45.281 -1.742 -47.114 1.00 57.22 208 ARG A N 1
ATOM 1511 C CA . ARG A 1 208 ? 46.601 -1.279 -46.699 1.00 57.22 208 ARG A CA 1
ATOM 1512 C C . ARG A 1 208 ? 47.422 -2.528 -46.379 1.00 57.22 208 ARG A C 1
ATOM 1514 O O . ARG A 1 208 ? 46.955 -3.343 -45.580 1.00 57.22 208 ARG A O 1
ATOM 1521 N N . PRO A 1 209 ? 48.608 -2.718 -46.978 1.00 59.00 209 PRO A N 1
ATOM 1522 C CA . PRO A 1 209 ? 49.526 -3.736 -46.503 1.00 59.00 209 PRO A CA 1
ATOM 1523 C C . PRO A 1 209 ? 49.844 -3.456 -45.031 1.00 59.00 209 PRO A C 1
ATOM 1525 O O . PRO A 1 209 ? 50.159 -2.329 -44.640 1.00 59.00 209 PRO A O 1
ATOM 1528 N N . ARG A 1 210 ? 49.703 -4.496 -44.207 1.00 48.25 210 ARG A N 1
ATOM 1529 C CA . ARG A 1 210 ? 50.153 -4.520 -42.817 1.00 48.25 210 ARG A CA 1
ATOM 1530 C C . ARG A 1 210 ? 51.649 -4.214 -42.797 1.00 48.25 210 ARG A C 1
ATOM 1532 O O . ARG A 1 210 ? 52.459 -5.088 -43.086 1.00 48.25 210 ARG A O 1
ATOM 1539 N N . ARG A 1 211 ? 52.019 -2.992 -42.418 1.00 50.31 211 ARG A N 1
ATOM 1540 C CA . ARG A 1 211 ? 53.365 -2.707 -41.924 1.00 50.31 211 ARG A CA 1
ATOM 1541 C C . ARG A 1 211 ? 53.410 -3.262 -40.500 1.00 50.31 211 ARG A C 1
ATOM 1543 O O . ARG A 1 211 ? 52.802 -2.695 -39.597 1.00 50.31 211 ARG A O 1
ATOM 1550 N N . GLN A 1 212 ? 54.030 -4.429 -40.333 1.00 52.09 212 GLN A N 1
ATOM 1551 C CA . GLN A 1 212 ? 54.379 -4.960 -39.018 1.00 52.09 212 GLN A CA 1
ATOM 1552 C C . GLN A 1 212 ? 55.365 -3.974 -38.383 1.00 52.09 212 GLN A C 1
ATOM 1554 O O . GLN A 1 212 ? 56.503 -3.854 -38.828 1.00 52.09 212 GLN A O 1
ATOM 1559 N N . GLY A 1 213 ? 54.892 -3.199 -37.409 1.00 55.12 213 GLY A N 1
ATOM 1560 C CA . GLY A 1 213 ? 55.758 -2.441 -36.513 1.00 55.12 213 GLY A CA 1
ATOM 1561 C C . GLY A 1 213 ? 56.325 -3.367 -35.430 1.00 55.12 213 GLY A C 1
ATOM 1562 O O . GLY A 1 213 ? 55.667 -4.350 -35.075 1.00 55.12 213 GLY A O 1
ATOM 1563 N N . PRO A 1 214 ? 57.531 -3.088 -34.912 1.00 58.81 214 PRO A N 1
ATOM 1564 C CA . PRO A 1 214 ? 58.199 -3.950 -33.949 1.00 58.81 214 PRO A CA 1
ATOM 1565 C C . PRO A 1 214 ? 57.413 -4.034 -32.635 1.00 58.81 214 PRO A C 1
ATOM 1567 O O . PRO A 1 214 ? 57.007 -3.028 -32.054 1.00 58.81 214 PRO A O 1
ATOM 1570 N N . VAL A 1 215 ? 57.223 -5.265 -32.159 1.00 52.50 215 VAL A N 1
ATOM 1571 C CA . VAL A 1 215 ? 56.713 -5.567 -30.821 1.00 52.50 215 VAL A CA 1
ATOM 1572 C C . VAL A 1 215 ? 57.785 -5.159 -29.816 1.00 52.50 215 VAL A C 1
ATOM 1574 O O . VAL A 1 215 ? 58.759 -5.880 -29.603 1.00 52.50 215 VAL A O 1
ATOM 1577 N N . LEU A 1 216 ? 57.608 -3.999 -29.185 1.00 48.94 216 LEU A N 1
ATOM 1578 C CA . LEU A 1 216 ? 58.406 -3.605 -28.032 1.00 48.94 216 LEU A CA 1
ATOM 1579 C C . LEU A 1 216 ? 57.997 -4.493 -26.843 1.00 48.94 216 LEU A C 1
ATOM 1581 O O . LEU A 1 216 ? 57.004 -4.242 -26.159 1.00 48.94 216 LEU A O 1
ATOM 1585 N N . ARG A 1 217 ? 58.744 -5.580 -26.621 1.00 45.97 217 ARG A N 1
ATOM 1586 C CA . ARG A 1 217 ? 58.683 -6.367 -25.384 1.00 45.97 217 ARG A CA 1
ATOM 1587 C C . ARG A 1 217 ? 59.220 -5.503 -24.244 1.00 45.97 217 ARG A C 1
ATOM 1589 O O . ARG A 1 217 ? 60.428 -5.380 -24.082 1.00 45.97 217 ARG A O 1
ATOM 1596 N N . LEU A 1 218 ? 58.325 -4.942 -23.436 1.00 53.31 218 LEU A N 1
ATOM 1597 C CA . LEU A 1 218 ? 58.677 -4.469 -22.100 1.00 53.31 218 LEU A CA 1
ATOM 1598 C C . LEU A 1 218 ? 58.820 -5.688 -21.172 1.00 53.31 218 LEU A C 1
ATOM 1600 O O . LEU A 1 218 ? 57.844 -6.424 -20.987 1.00 53.31 218 LEU A O 1
ATOM 1604 N N . PRO A 1 219 ? 60.002 -5.936 -20.587 1.00 55.34 219 PRO A N 1
ATOM 1605 C CA . PRO A 1 219 ? 60.162 -6.973 -19.586 1.00 55.34 219 PRO A CA 1
ATOM 1606 C C . PRO A 1 219 ? 59.536 -6.518 -18.262 1.00 55.34 219 PRO A C 1
ATOM 1608 O O . PRO A 1 219 ? 59.787 -5.424 -17.768 1.00 55.34 219 PRO A O 1
ATOM 1611 N N . GLY A 1 220 ? 58.738 -7.404 -17.665 1.00 54.16 220 GLY A N 1
ATOM 1612 C CA . GLY A 1 220 ? 58.527 -7.411 -16.221 1.00 54.16 220 GLY A CA 1
ATOM 1613 C C . GLY A 1 220 ? 57.522 -6.407 -15.665 1.00 54.16 220 GLY A C 1
ATOM 1614 O O . GLY A 1 220 ? 57.899 -5.524 -14.908 1.00 54.16 220 GLY A O 1
ATOM 1615 N N . ARG A 1 221 ? 56.220 -6.633 -15.879 1.00 50.72 221 ARG A N 1
ATOM 1616 C CA . ARG A 1 221 ? 55.207 -6.307 -14.855 1.00 50.72 221 ARG A CA 1
ATOM 1617 C C . ARG A 1 221 ? 54.199 -7.440 -14.736 1.00 50.72 221 ARG A C 1
ATOM 1619 O O . ARG A 1 221 ? 53.259 -7.582 -15.510 1.00 50.72 221 ARG A O 1
ATOM 1626 N N . ARG A 1 222 ? 54.458 -8.285 -13.741 1.00 51.56 222 ARG A N 1
ATOM 1627 C CA . ARG A 1 222 ? 53.581 -9.349 -13.264 1.00 51.56 222 ARG A CA 1
ATOM 1628 C C . ARG A 1 222 ? 52.350 -8.685 -12.647 1.00 51.56 222 ARG A C 1
ATOM 1630 O O . ARG A 1 222 ? 52.438 -8.128 -11.556 1.00 51.56 222 ARG A O 1
ATOM 1637 N N . TRP A 1 223 ? 51.212 -8.724 -13.334 1.00 44.66 223 TRP A N 1
ATOM 1638 C CA . TRP A 1 223 ? 49.935 -8.330 -12.745 1.00 44.66 223 TRP A CA 1
ATOM 1639 C C . TRP A 1 223 ? 49.576 -9.341 -11.653 1.00 44.66 223 TRP A C 1
ATOM 1641 O O . TRP A 1 223 ? 49.071 -10.429 -11.927 1.00 44.66 223 TRP A O 1
ATOM 1651 N N . GLN A 1 224 ? 49.891 -9.013 -10.399 1.00 52.47 224 GLN A N 1
ATOM 1652 C CA . GLN A 1 224 ? 49.359 -9.749 -9.262 1.00 52.47 224 GLN A CA 1
ATOM 1653 C C . GLN A 1 224 ? 47.866 -9.447 -9.170 1.00 52.47 224 GLN A C 1
ATOM 1655 O O . GLN A 1 224 ? 47.454 -8.354 -8.783 1.00 52.47 224 GLN A O 1
ATOM 1660 N N . LEU A 1 225 ? 47.054 -10.439 -9.529 1.00 47.66 225 LEU A N 1
ATOM 1661 C CA . LEU A 1 225 ? 45.625 -10.449 -9.268 1.00 47.66 225 LEU A CA 1
ATOM 1662 C C . LEU A 1 225 ? 45.424 -10.461 -7.745 1.00 47.66 225 LEU A C 1
ATOM 1664 O O . LEU A 1 225 ? 45.382 -11.515 -7.106 1.00 47.66 225 LEU A O 1
ATOM 1668 N N . ARG A 1 226 ? 45.357 -9.270 -7.144 1.00 53.66 226 ARG A N 1
ATOM 1669 C CA . ARG A 1 226 ? 45.102 -9.080 -5.716 1.00 53.66 226 ARG A CA 1
ATOM 1670 C C . ARG A 1 226 ? 43.649 -9.473 -5.458 1.00 53.66 226 ARG A C 1
ATOM 1672 O O . ARG A 1 226 ? 42.736 -8.659 -5.549 1.00 53.66 226 ARG A O 1
ATOM 1679 N N . ARG A 1 227 ? 43.419 -10.760 -5.186 1.00 54.56 227 ARG A N 1
ATOM 1680 C CA . ARG A 1 227 ? 42.126 -11.255 -4.707 1.00 54.56 227 ARG A CA 1
ATOM 1681 C C . ARG A 1 227 ? 41.833 -10.539 -3.392 1.00 54.56 227 ARG A C 1
ATOM 1683 O O . ARG A 1 227 ? 42.438 -10.853 -2.369 1.00 54.56 227 ARG A O 1
ATOM 1690 N N . HIS A 1 228 ? 40.918 -9.574 -3.419 1.00 47.50 228 HIS A N 1
ATOM 1691 C CA . HIS A 1 228 ? 40.358 -8.985 -2.211 1.00 47.50 228 HIS A CA 1
ATOM 1692 C C . HIS A 1 228 ? 39.623 -10.082 -1.429 1.00 47.50 228 HIS A C 1
ATOM 1694 O O . HIS A 1 228 ? 38.443 -10.356 -1.647 1.00 47.50 228 HIS A O 1
ATOM 1700 N N . ARG A 1 229 ? 40.337 -10.737 -0.505 1.00 58.22 229 ARG A N 1
ATOM 1701 C CA . ARG A 1 229 ? 39.717 -11.456 0.607 1.00 58.22 229 ARG A CA 1
ATOM 1702 C C . ARG A 1 229 ? 38.966 -10.414 1.428 1.00 58.22 229 ARG A C 1
ATOM 1704 O O . ARG A 1 229 ? 39.581 -9.571 2.075 1.00 58.22 229 ARG A O 1
ATOM 1711 N N . ARG A 1 230 ? 37.634 -10.457 1.362 1.00 55.97 230 ARG A N 1
ATOM 1712 C CA . ARG A 1 230 ? 36.773 -9.682 2.256 1.00 55.97 230 ARG A CA 1
ATOM 1713 C C . ARG A 1 230 ? 37.109 -10.047 3.710 1.00 55.97 230 ARG A C 1
ATOM 1715 O O . ARG A 1 230 ? 37.207 -11.243 4.007 1.00 55.97 230 ARG A O 1
ATOM 1722 N N . PRO A 1 231 ? 37.272 -9.068 4.611 1.00 57.75 231 PRO A N 1
ATOM 1723 C CA . PRO A 1 231 ? 37.425 -9.348 6.028 1.00 57.75 231 PRO A CA 1
ATOM 1724 C C . PRO A 1 231 ? 36.139 -10.005 6.537 1.00 57.75 231 PRO A C 1
ATOM 1726 O O . PRO A 1 231 ? 35.045 -9.452 6.429 1.00 57.75 231 PRO A O 1
ATOM 1729 N N . ARG A 1 232 ? 36.266 -11.223 7.074 1.00 57.72 232 ARG A N 1
ATOM 1730 C CA . ARG A 1 232 ? 35.213 -11.841 7.879 1.00 57.72 232 ARG A CA 1
ATOM 1731 C C . ARG A 1 232 ? 35.130 -11.043 9.177 1.00 57.72 232 ARG A C 1
ATOM 1733 O O . ARG A 1 232 ? 35.918 -11.275 10.090 1.00 57.72 232 ARG A O 1
ATOM 1740 N N . HIS A 1 233 ? 34.188 -10.107 9.257 1.00 56.75 233 HIS A N 1
ATOM 1741 C CA . HIS A 1 233 ? 33.770 -9.552 10.537 1.00 56.75 233 HIS A CA 1
ATOM 1742 C C . HIS A 1 233 ? 33.177 -10.691 11.372 1.00 56.75 233 HIS A C 1
ATOM 1744 O O . HIS A 1 233 ? 32.029 -11.092 11.193 1.00 56.75 233 HIS A O 1
ATOM 1750 N N . ARG A 1 234 ? 33.993 -11.241 12.278 1.00 58.41 234 ARG A N 1
ATOM 1751 C CA . ARG A 1 234 ? 33.514 -11.977 13.446 1.00 58.41 234 ARG A CA 1
ATOM 1752 C C . ARG A 1 234 ? 32.702 -10.986 14.277 1.00 58.41 234 ARG A C 1
ATOM 1754 O O . ARG A 1 234 ? 33.274 -10.194 15.021 1.00 58.41 234 ARG A O 1
ATOM 1761 N N . GLN A 1 235 ? 31.380 -11.022 14.146 1.00 57.47 235 GLN A N 1
ATOM 1762 C CA . GLN A 1 235 ? 30.511 -10.499 15.190 1.00 57.47 235 GLN A CA 1
ATOM 1763 C C . GLN A 1 235 ? 30.738 -11.370 16.428 1.00 57.47 235 GLN A C 1
ATOM 1765 O O . GLN A 1 235 ? 30.320 -12.525 16.485 1.00 57.47 235 GLN A O 1
ATOM 1770 N N . ARG A 1 236 ? 31.485 -10.834 17.398 1.00 57.59 236 ARG A N 1
ATOM 1771 C CA . ARG A 1 236 ? 31.483 -11.343 18.767 1.00 57.5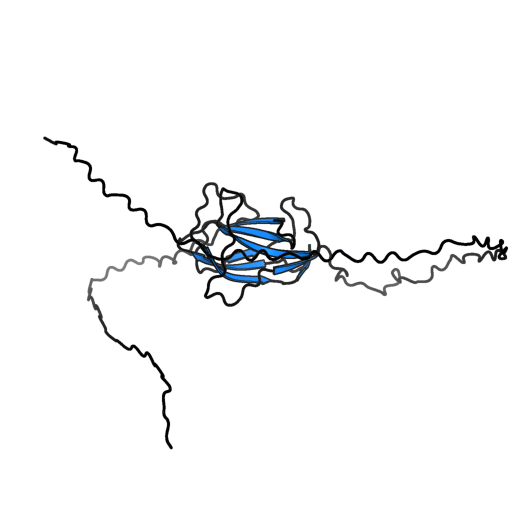9 236 ARG A CA 1
ATOM 1772 C C . ARG A 1 236 ? 30.064 -11.151 19.298 1.00 57.59 236 ARG A C 1
ATOM 1774 O O . ARG A 1 236 ? 29.663 -10.024 19.572 1.00 57.59 236 ARG A O 1
ATOM 1781 N N . LEU A 1 237 ? 29.316 -12.245 19.426 1.00 53.97 237 LEU A N 1
ATOM 1782 C CA . LEU A 1 237 ? 28.154 -12.290 20.303 1.00 53.97 237 LEU A CA 1
ATOM 1783 C C . LEU A 1 237 ? 28.649 -12.029 21.731 1.00 53.97 237 LEU A C 1
ATOM 1785 O O . LEU A 1 237 ? 29.250 -12.901 22.354 1.00 53.97 237 LEU A O 1
ATOM 1789 N N . HIS A 1 238 ? 28.404 -10.828 22.247 1.00 54.94 238 HIS A N 1
ATOM 1790 C CA . HIS A 1 238 ? 28.349 -10.626 23.687 1.00 54.94 238 HIS A CA 1
ATOM 1791 C C . HIS A 1 238 ? 27.032 -11.227 24.179 1.00 54.94 238 HIS A C 1
ATOM 1793 O O . HIS A 1 238 ? 25.979 -10.597 24.127 1.00 54.94 238 HIS A O 1
ATOM 1799 N N . VAL A 1 239 ? 27.102 -12.478 24.632 1.00 56.03 239 VAL A N 1
ATOM 1800 C CA . VAL A 1 239 ? 26.072 -13.085 25.474 1.00 56.03 239 VAL A CA 1
ATOM 1801 C C . VAL A 1 239 ? 26.148 -12.375 26.824 1.00 56.03 239 VAL A C 1
ATOM 1803 O O . VAL A 1 239 ? 27.054 -12.621 27.618 1.00 56.03 239 VAL A O 1
ATOM 1806 N N . ARG A 1 240 ? 25.239 -11.426 27.057 1.00 50.81 240 ARG A N 1
ATOM 1807 C CA . ARG A 1 240 ? 25.031 -10.819 28.373 1.00 50.81 240 ARG A CA 1
ATOM 1808 C C . ARG A 1 240 ? 24.071 -11.727 29.139 1.00 50.81 240 ARG A C 1
ATOM 1810 O O . ARG A 1 240 ? 22.932 -11.910 28.722 1.00 50.81 240 ARG A O 1
ATOM 1817 N N . ALA A 1 241 ? 24.572 -12.333 30.210 1.00 54.66 241 ALA A N 1
ATOM 1818 C CA . ALA A 1 241 ? 23.805 -13.196 31.098 1.00 54.66 241 ALA A CA 1
ATOM 1819 C C . ALA A 1 241 ? 22.623 -12.441 31.751 1.00 54.66 241 ALA A C 1
ATOM 1821 O O . ALA A 1 241 ? 22.755 -11.247 32.040 1.00 54.66 241 ALA A O 1
ATOM 1822 N N . PRO A 1 242 ? 21.492 -13.119 32.023 1.00 58.62 242 PRO A N 1
ATOM 1823 C CA . PRO A 1 242 ? 20.424 -12.591 32.857 1.00 58.62 242 PRO A CA 1
ATOM 1824 C C . PRO A 1 242 ? 20.773 -12.827 34.332 1.00 58.62 242 PRO A C 1
ATOM 1826 O O . PRO A 1 242 ? 20.802 -13.958 34.808 1.00 58.62 242 PRO A O 1
ATOM 1829 N N . GLY A 1 243 ? 21.051 -11.752 35.061 1.00 58.59 243 GLY A N 1
ATOM 1830 C CA . GLY A 1 243 ? 21.257 -11.788 36.505 1.00 58.59 243 GLY A CA 1
ATOM 1831 C C . GLY A 1 243 ? 20.977 -10.411 37.081 1.00 58.59 243 GLY A C 1
ATOM 1832 O O . GLY A 1 243 ? 21.742 -9.480 36.847 1.00 58.59 243 GLY A O 1
ATOM 1833 N N . GLY A 1 244 ? 19.849 -10.267 37.773 1.00 51.28 244 GLY A N 1
ATOM 1834 C CA . GLY A 1 244 ? 19.430 -8.985 38.332 1.00 51.28 244 GLY A CA 1
ATOM 1835 C C . GLY A 1 244 ? 18.060 -9.032 38.991 1.00 51.28 244 GLY A C 1
ATOM 1836 O O . GLY A 1 244 ? 17.158 -8.303 38.597 1.00 51.28 244 GLY A O 1
ATOM 1837 N N . THR A 1 245 ? 17.906 -9.912 39.978 1.00 56.16 245 THR A N 1
ATOM 1838 C CA . THR A 1 245 ? 16.912 -9.778 41.049 1.00 56.16 245 THR A CA 1
ATOM 1839 C C . THR A 1 245 ? 17.242 -8.528 41.871 1.00 56.16 245 THR A C 1
ATOM 1841 O O . THR A 1 245 ? 18.408 -8.357 42.204 1.00 56.16 245 THR A O 1
ATOM 1844 N N . LEU A 1 246 ? 16.238 -7.694 42.176 1.00 47.47 246 LEU A N 1
ATOM 1845 C CA . LEU A 1 246 ? 16.106 -6.650 43.224 1.00 47.47 246 LEU A CA 1
ATOM 1846 C C . LEU A 1 246 ? 15.242 -5.519 42.618 1.00 47.47 246 LEU A C 1
ATOM 1848 O O . LEU A 1 246 ? 15.478 -5.103 41.496 1.00 47.47 246 LEU A O 1
ATOM 1852 N N . ALA A 1 247 ? 14.243 -4.919 43.251 1.00 50.22 247 ALA A N 1
ATOM 1853 C CA . ALA A 1 247 ? 13.737 -5.000 44.603 1.00 50.22 247 ALA A CA 1
ATOM 1854 C C . ALA A 1 247 ? 12.306 -4.436 44.592 1.00 50.22 247 ALA A C 1
ATOM 1856 O O . ALA A 1 247 ? 12.005 -3.474 43.881 1.00 50.22 247 ALA A O 1
ATOM 1857 N N . ALA A 1 248 ? 11.441 -5.025 45.414 1.00 53.88 248 ALA A N 1
ATOM 1858 C CA . ALA A 1 248 ? 10.156 -4.460 45.782 1.00 53.88 248 ALA A CA 1
ATOM 1859 C C . ALA A 1 248 ? 10.339 -3.040 46.340 1.00 53.88 248 ALA A C 1
ATOM 1861 O O . ALA A 1 248 ? 11.123 -2.824 47.265 1.00 53.88 248 ALA A O 1
ATOM 1862 N N . ARG A 1 249 ? 9.582 -2.069 45.818 1.00 55.81 249 ARG A N 1
ATOM 1863 C CA . ARG A 1 249 ? 9.424 -0.767 46.471 1.00 55.81 249 ARG A CA 1
ATOM 1864 C C . ARG A 1 249 ? 7.948 -0.461 46.672 1.00 55.81 249 ARG A C 1
ATOM 1866 O O . ARG A 1 249 ? 7.273 0.097 45.815 1.00 55.81 249 ARG A O 1
ATOM 1873 N N . HIS A 1 250 ? 7.491 -0.835 47.863 1.00 56.38 250 HIS A N 1
ATOM 1874 C CA . HIS A 1 250 ? 6.358 -0.247 48.563 1.00 56.38 250 HIS A CA 1
ATOM 1875 C C . HIS A 1 250 ? 6.377 1.292 48.453 1.00 56.38 250 HIS A C 1
ATOM 1877 O O . HIS A 1 250 ? 7.305 1.947 48.931 1.00 56.38 250 HIS A O 1
ATOM 1883 N N . ARG A 1 251 ? 5.310 1.878 47.906 1.00 61.31 251 ARG A N 1
ATOM 1884 C CA . ARG A 1 251 ? 4.845 3.241 48.221 1.00 61.31 251 ARG A CA 1
ATOM 1885 C C . ARG A 1 251 ? 3.351 3.119 48.508 1.00 61.31 251 ARG A C 1
ATOM 1887 O O . ARG A 1 251 ? 2.576 2.840 47.609 1.00 61.31 251 ARG A O 1
ATOM 1894 N N . ARG A 1 252 ? 3.009 2.908 49.780 1.00 58.25 252 ARG A N 1
ATOM 1895 C CA . ARG A 1 252 ? 2.534 3.925 50.738 1.00 58.25 252 ARG A CA 1
ATOM 1896 C C . ARG A 1 252 ? 1.221 4.570 50.291 1.00 58.25 252 ARG A C 1
ATOM 1898 O O . ARG A 1 252 ? 1.210 5.472 49.463 1.00 58.25 252 ARG A O 1
ATOM 1905 N N . HIS A 1 253 ? 0.159 4.085 50.933 1.00 56.78 253 HIS A N 1
ATOM 1906 C CA . HIS A 1 253 ? -1.070 4.804 51.235 1.00 56.78 253 HIS A CA 1
ATOM 1907 C C . HIS A 1 253 ? -0.807 6.275 51.566 1.00 56.78 253 HIS A C 1
ATOM 1909 O O . HIS A 1 253 ? 0.035 6.583 52.411 1.00 56.78 253 HIS A O 1
ATOM 1915 N N . GLY A 1 254 ? -1.604 7.153 50.968 1.00 50.03 254 GLY A N 1
ATOM 1916 C CA . GLY A 1 254 ? -1.913 8.460 51.525 1.00 50.03 254 GLY A CA 1
ATOM 1917 C C . GLY A 1 254 ? -3.431 8.596 51.632 1.00 50.03 254 GLY A C 1
ATOM 1918 O O . GLY A 1 254 ? -4.099 8.525 50.603 1.00 50.03 254 GLY A O 1
ATOM 1919 N N . PRO A 1 255 ? -3.999 8.772 52.834 1.00 72.19 255 PRO A N 1
ATOM 1920 C CA . PRO A 1 255 ? -5.303 9.384 52.998 1.00 72.19 255 PRO A CA 1
ATOM 1921 C C . PRO A 1 255 ? -5.094 10.886 53.215 1.00 72.19 255 PRO A C 1
ATOM 1923 O O . PRO A 1 255 ? -4.382 11.287 54.133 1.00 72.19 255 PRO A O 1
ATOM 1926 N N . HIS A 1 256 ? -5.710 11.735 52.394 1.00 58.19 256 HIS A N 1
ATOM 1927 C CA . HIS A 1 256 ? -5.836 13.149 52.736 1.00 58.19 256 HIS A CA 1
ATOM 1928 C C . HIS A 1 256 ? -7.217 13.696 52.366 1.00 58.19 256 HIS A C 1
ATOM 1930 O O . HIS A 1 256 ? -7.529 13.934 51.207 1.00 58.19 256 HIS A O 1
ATOM 1936 N N . ARG A 1 257 ? -8.003 13.857 53.436 1.00 55.19 257 ARG A N 1
ATOM 1937 C CA . ARG A 1 257 ? -8.846 15.008 53.794 1.00 55.19 257 ARG A CA 1
ATOM 1938 C C . ARG A 1 257 ? -9.788 15.614 52.747 1.00 55.19 257 ARG A C 1
ATOM 1940 O O . ARG A 1 257 ? -9.393 16.387 51.887 1.00 55.19 257 ARG A O 1
ATOM 1947 N N . ALA A 1 258 ? -11.065 15.354 53.018 1.00 58.97 258 ALA A N 1
ATOM 1948 C CA . ALA A 1 258 ? -12.137 16.324 53.252 1.00 58.97 258 ALA A CA 1
ATOM 1949 C C . ALA A 1 258 ? -11.811 17.825 53.073 1.00 58.97 258 ALA A C 1
ATOM 1951 O O . ALA A 1 258 ? -11.021 18.395 53.826 1.00 58.97 258 ALA A O 1
ATOM 1952 N N . ALA A 1 259 ? -12.560 18.445 52.162 1.00 61.31 259 ALA A N 1
ATOM 1953 C CA . ALA A 1 259 ? -13.075 19.814 52.214 1.00 61.31 259 ALA A CA 1
ATOM 1954 C C . ALA A 1 259 ? -14.454 19.745 51.522 1.00 61.31 259 ALA A C 1
ATOM 1956 O O . ALA A 1 259 ? -14.560 19.214 50.421 1.00 61.31 259 ALA A O 1
ATOM 1957 N N . ASP A 1 260 ? -15.549 19.905 52.257 1.00 64.50 260 ASP A N 1
ATOM 1958 C CA . ASP A 1 260 ? -16.213 21.190 52.514 1.00 64.50 260 ASP A CA 1
ATOM 1959 C C . ASP A 1 260 ? -16.837 21.807 51.250 1.00 64.50 260 ASP A C 1
ATOM 1961 O O . ASP A 1 260 ? -16.135 22.273 50.353 1.00 64.50 260 ASP A O 1
ATOM 1965 N N . ARG A 1 261 ? -18.175 21.807 51.207 1.00 59.66 261 ARG A N 1
ATOM 1966 C CA . ARG A 1 261 ? -18.988 22.866 50.599 1.00 59.66 261 ARG A CA 1
ATOM 1967 C C . ARG A 1 261 ? -20.428 22.743 51.081 1.00 59.66 261 ARG A C 1
ATOM 1969 O O . ARG A 1 261 ? -21.147 21.819 50.708 1.00 59.66 261 ARG A O 1
ATOM 1976 N N . GLY A 1 262 ? -20.819 23.700 51.915 1.00 62.94 262 GLY A N 1
ATOM 1977 C CA . GLY A 1 262 ? -22.200 23.938 52.300 1.00 62.94 262 GLY A CA 1
ATOM 1978 C C . GLY A 1 262 ? -23.082 24.397 51.137 1.00 62.94 262 GLY A C 1
ATOM 1979 O O . GLY A 1 262 ? -22.618 24.971 50.151 1.00 62.94 262 GLY A O 1
ATOM 1980 N N . GLY A 1 263 ? -24.379 24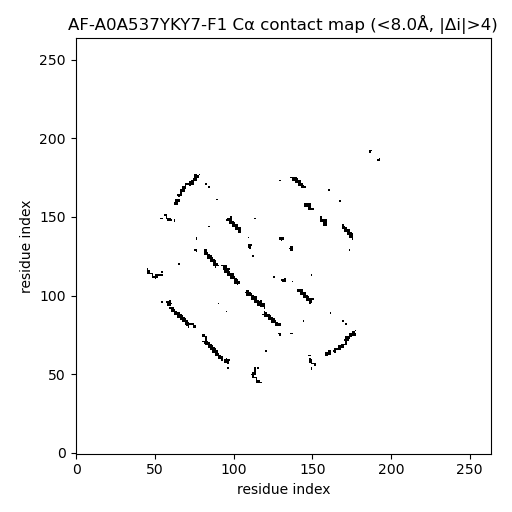.170 51.305 1.00 60.50 263 GLY A N 1
ATOM 1981 C CA . GLY A 1 263 ? -25.461 24.740 50.517 1.00 60.50 263 GLY A CA 1
ATOM 1982 C C . GLY A 1 263 ? -26.653 24.921 51.448 1.00 60.50 263 GLY A C 1
ATOM 1983 O O . GLY A 1 263 ? -27.014 23.983 52.151 1.00 60.50 263 GLY A O 1
ATOM 1984 N N . ARG A 1 264 ? -27.127 26.165 51.509 1.00 58.25 264 ARG A N 1
ATOM 1985 C CA . ARG A 1 264 ? -28.227 26.678 52.331 1.00 58.25 264 ARG A CA 1
ATOM 1986 C C . ARG A 1 264 ? -29.568 26.032 52.012 1.00 58.25 264 ARG A C 1
ATOM 1988 O O . ARG A 1 264 ? -29.737 25.615 50.847 1.00 58.25 264 ARG A O 1
#

Secondary structure (DSSP, 8-state):
--------------------------------------PPPPP------SSPPPPSS----S-EEEEEEEE-SEEETT-S---EEEEEEE-SSSS--EEEEEEETTS-EEEEEEE-S--TTS-EEEE--SB-TTSPBPPSEEEEEEEEE--SSS-PPPPEEPTT---EE-EEEEESPPSSP-S---TTSTT--TT---TT----------------------------------------------------------------

Solvent-accessible surface area (backbone atoms only — not comparable to full-atom values): 17739 Å² total; per-residue (Å²): 138,92,82,80,88,85,86,87,83,80,87,84,85,83,86,82,89,83,90,83,86,85,86,77,89,79,91,75,82,91,76,94,69,94,68,76,82,75,73,79,75,74,74,82,71,64,66,79,49,71,79,42,75,77,70,95,76,57,50,52,50,70,54,25,33,44,38,32,42,37,42,50,53,62,33,35,42,92,43,99,47,54,41,27,40,40,35,24,36,42,49,80,35,76,45,22,18,32,31,39,31,38,23,40,83,88,68,49,76,42,32,63,35,35,38,52,60,42,46,47,79,41,83,45,76,50,73,49,82,50,49,32,77,86,69,43,76,44,71,70,45,48,34,30,62,43,50,20,50,35,54,99,56,99,78,55,68,65,47,43,76,31,92,85,38,86,58,76,41,46,55,30,37,40,33,40,80,70,83,74,74,94,59,92,74,69,80,69,63,90,85,59,52,88,78,60,75,74,87,80,72,80,74,79,80,76,80,68,80,83,77,84,71,84,82,79,80,77,84,83,81,83,82,74,81,77,75,79,75,75,82,81,78,78,77,76,79,79,82,76,79,93,81,79,90,83,78,92,75,89,78,77,90,78,91,81,79,92,78,90,82,89,80,134

Sequence (264 aa):
MDKGFVRRSVAGQICVAALVAVLACFTGAAAATTGGAGTPGAAPTAKGSPDGAPAASPSAGAISLVAGATSPRKSFYFGYRYPRLSYTIASTQAENDLQIDVVNSAGEVVKTFYRENVAPDVENKVRWDGTTSEGRPARNGRYSFRISPQSPTATAPAARKASSSTTLSLAFAFYGYAFPILGGHEYGMSAGRFGAGRSGLRHPARRRPRRQGPVLRLPGRRWQLRRHRRPRHRQRLHVRAPGGTLAARHRRHGPHRAADRGGR

pLDDT: mean 72.54, std 19.66, range [41.66, 98.19]

Foldseek 3Di:
DDDDDDDDDDDDDDDDDDDDDDDDDDPDDDDDDPDPDDDPPPDPDFPFDDQDDADPDFDFFQKAWQEKAWPPQEEEQVGPDFIKIKTAIAGPDQFFKKKKFKAFPVRDGFGIGITTGDGHPDIDMDTDNQHGPVRHHHAWGKIFIFMFGDDPDPDGDTHHHDPNHDDHHRMHTYHYDDPDDPDPPPCDDDPNPPPPPPPPDPPPPPPDPDPDDDDPDDPDDDPDPPPPPDDPPPPPPPPDDDDDDDDDDDDDDDDDDDDDDDDD

Nearest PDB structures (foldseek):
  3idu-assembly2_B  TM=5.079E-01  e=1.262E-03  Pyrococcus furiosus
  5yqs-assembly1_B  TM=4.974E-01  e=1.072E-02  Aspergillus oryzae RIB40
  8jmw-assembly1_A  TM=6.206E-01  e=1.206E-01  Bacillus amyloliquefaciens
  8ges-assembly2_C  TM=4.707E-01  e=7.267E-02  Roseburia hominis
  8wa2-assembly1_D  TM=4.508E-01  e=8.697E+00  Chlamydomonas reinhardtii

Radius of gyration: 36.49 Å; Cα contacts (8 Å, |Δi|>4): 342; chains: 1; bounding box: 114×86×107 Å

Mean predicted aligned error: 19.01 Å